Protein AF-A0A7Y2MY97-F1 (afdb_monomer)

Foldseek 3Di:
DVVVVVVVVVVPPPCLVVLVVLLVQLQCLQLVLLVVLLCCLPPNDQDPFLVVLVVVLVVNVVSCVPRNVSSVVSNVVSVVVVCVVCVVVQVPDPLSVVLVVLCVVLVVVLCVQLVVLVVQLVVCSVVRNSVSVNVSSNSNSVSSVVSSVSSVVSVVSVVPDPPVPPPPDDPPPPPDD

Sequence (177 aa):
MDSIRTAQRRRGRGARPVLLLLKFAGLCGLLGGLAALSALGWIGPEPDTLEGWKILRSVVRSVFWPCVFTGVVVTVLAGIALWIRHPRVFLRTRWFRLKAGGLVVALPALHFFARGRVEAWYAAIEAGDLAGAASGWRAVTIAFTVALVTLAVIAAVGRTKPRLGEPLGHRSPRASA

pLDDT: mean 88.35, std 15.19, range [49.03, 98.56]

Solvent-accessible surface area (backbone atoms only — not comparable to full-atom values): 9552 Å² total; per-residue (Å²): 125,68,72,61,60,56,54,57,62,58,68,69,58,64,67,55,64,58,36,50,50,45,23,49,53,12,46,50,29,25,48,50,28,29,46,52,52,22,45,47,54,77,71,42,85,80,63,92,46,72,67,46,48,54,50,50,53,50,52,53,49,64,42,39,49,70,22,29,51,44,8,48,50,40,25,49,52,28,47,49,57,51,39,76,76,39,49,74,68,47,72,71,34,70,67,48,54,53,43,52,52,48,47,66,53,46,51,58,54,46,47,56,56,36,48,56,32,46,51,52,20,51,50,20,53,74,69,64,34,64,68,47,27,53,57,23,46,54,49,34,23,50,36,33,42,53,45,35,53,53,52,49,48,53,54,48,64,63,69,63,67,72,75,86,70,67,67,98,63,78,86,69,77,83,73,85,128

Structure (mmCIF, N/CA/C/O backbone):
data_AF-A0A7Y2MY97-F1
#
_entry.id   AF-A0A7Y2MY97-F1
#
loop_
_atom_site.group_PDB
_atom_site.id
_atom_site.type_symbol
_atom_site.label_atom_id
_atom_site.label_alt_id
_atom_site.label_comp_id
_atom_site.label_asym_id
_atom_site.label_entity_id
_atom_site.label_seq_id
_atom_site.pdbx_PDB_ins_code
_atom_site.Cartn_x
_atom_site.Cartn_y
_atom_site.Cartn_z
_atom_site.occupancy
_atom_site.B_iso_or_equiv
_atom_site.auth_seq_id
_atom_site.auth_comp_id
_atom_site.auth_asym_id
_atom_site.auth_atom_id
_atom_site.pdbx_PDB_model_num
ATOM 1 N N . MET A 1 1 ? -5.441 19.235 48.455 1.00 56.97 1 MET A N 1
ATOM 2 C CA . MET A 1 1 ? -5.998 17.873 48.246 1.00 56.97 1 MET A CA 1
ATOM 3 C C . MET A 1 1 ? -6.501 17.609 46.816 1.00 56.97 1 MET A C 1
ATOM 5 O O . MET A 1 1 ? -6.717 16.448 46.483 1.00 56.97 1 MET A O 1
ATOM 9 N N . ASP A 1 2 ? -6.601 18.607 45.926 1.00 58.44 2 ASP A N 1
ATOM 10 C CA . ASP A 1 2 ? -7.079 18.400 44.542 1.00 58.44 2 ASP A CA 1
ATOM 11 C C . ASP A 1 2 ? -6.050 17.819 43.551 1.00 58.44 2 ASP A C 1
ATOM 13 O O . ASP A 1 2 ? -6.432 17.215 42.545 1.00 58.44 2 ASP A O 1
ATOM 17 N N . SER A 1 3 ? -4.746 17.904 43.840 1.00 57.94 3 SER A N 1
ATOM 18 C CA . SER A 1 3 ? -3.690 17.361 42.965 1.00 57.94 3 SER A CA 1
ATOM 19 C C . SER A 1 3 ? -3.643 15.824 42.930 1.00 57.94 3 SER A C 1
ATOM 21 O O . SER A 1 3 ? -3.236 15.234 41.930 1.00 57.94 3 SER A O 1
ATOM 23 N N . ILE A 1 4 ? -4.123 15.148 43.979 1.00 56.44 4 ILE A N 1
ATOM 24 C CA . ILE A 1 4 ? -4.138 13.677 44.054 1.00 56.44 4 ILE A CA 1
ATOM 25 C C . ILE A 1 4 ? -5.290 13.100 43.208 1.00 56.44 4 ILE A C 1
ATOM 27 O O . ILE A 1 4 ? -5.126 12.088 42.520 1.00 56.44 4 ILE A O 1
ATOM 31 N N . ARG A 1 5 ? -6.440 13.790 43.152 1.00 56.38 5 ARG A N 1
ATOM 32 C CA . ARG A 1 5 ? -7.605 13.362 42.352 1.00 56.38 5 ARG A CA 1
ATOM 33 C C . ARG A 1 5 ? -7.361 13.465 40.842 1.00 56.38 5 ARG A C 1
ATOM 35 O 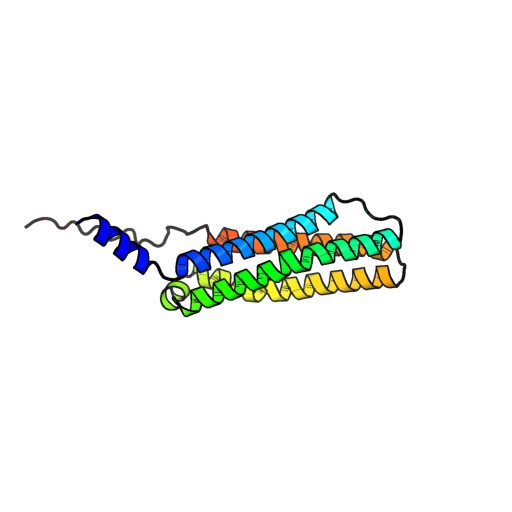O . ARG A 1 5 ? -7.880 12.642 40.081 1.00 56.38 5 ARG A O 1
ATOM 42 N N . THR A 1 6 ? -6.551 14.420 40.382 1.00 57.62 6 THR A N 1
ATOM 43 C CA . THR A 1 6 ? -6.201 14.553 38.955 1.00 57.62 6 THR A CA 1
ATOM 44 C C . THR A 1 6 ? -5.208 13.479 38.492 1.00 57.62 6 THR A C 1
ATOM 46 O O . THR A 1 6 ? -5.357 12.955 37.383 1.00 57.62 6 THR A O 1
ATOM 49 N N . ALA A 1 7 ? -4.262 13.065 39.343 1.00 56.69 7 ALA A N 1
ATOM 50 C CA . ALA A 1 7 ? -3.325 11.976 39.053 1.00 56.69 7 ALA A CA 1
ATOM 51 C C . ALA A 1 7 ? -4.023 10.602 38.963 1.00 56.69 7 ALA A C 1
ATOM 53 O O . ALA A 1 7 ? -3.754 9.818 38.047 1.00 56.69 7 ALA A O 1
ATOM 54 N N . GLN A 1 8 ? -4.998 10.333 39.839 1.00 55.09 8 GLN A N 1
ATOM 55 C CA . GLN A 1 8 ? -5.748 9.070 39.842 1.00 55.09 8 GLN A CA 1
ATOM 56 C C . GLN A 1 8 ? -6.675 8.934 38.616 1.00 55.09 8 GLN A C 1
ATOM 58 O O . GLN A 1 8 ? -6.758 7.862 38.015 1.00 55.09 8 GLN A O 1
ATOM 63 N N . ARG A 1 9 ? -7.277 10.041 38.142 1.00 55.41 9 ARG A N 1
ATOM 64 C CA . ARG A 1 9 ? -8.035 10.075 36.871 1.00 55.41 9 ARG A CA 1
ATOM 65 C C . ARG A 1 9 ? -7.156 9.871 35.627 1.00 55.41 9 ARG A C 1
ATOM 67 O O . ARG A 1 9 ? -7.659 9.407 34.604 1.00 55.41 9 ARG A O 1
ATOM 74 N N . ARG A 1 10 ? -5.851 10.186 35.680 1.00 53.66 10 ARG A N 1
ATOM 75 C CA . ARG A 1 10 ? -4.905 9.919 34.574 1.00 53.66 10 ARG A CA 1
ATOM 76 C C . ARG A 1 10 ? -4.495 8.444 34.491 1.00 53.66 10 ARG A C 1
ATOM 78 O O . ARG A 1 10 ? -4.400 7.924 33.381 1.00 53.66 10 ARG A O 1
ATOM 85 N N . ARG A 1 11 ? -4.342 7.750 35.627 1.00 53.69 11 ARG A N 1
ATOM 86 C CA . ARG A 1 11 ? -3.982 6.314 35.678 1.00 53.69 11 ARG A CA 1
ATOM 87 C C . ARG A 1 11 ? -5.054 5.381 35.091 1.00 53.69 11 ARG A C 1
ATOM 89 O O . ARG A 1 11 ? -4.724 4.298 34.624 1.00 53.69 11 ARG A O 1
ATOM 96 N N . GLY A 1 12 ? -6.313 5.820 35.025 1.00 55.88 12 GLY A N 1
ATOM 97 C CA . GLY A 1 12 ? -7.431 5.042 34.472 1.00 55.88 12 GLY A CA 1
ATOM 98 C C . GLY A 1 12 ? -7.579 5.047 32.942 1.00 55.88 12 GLY A C 1
ATOM 99 O O . GLY A 1 12 ? -8.453 4.357 32.424 1.00 55.88 12 GLY A O 1
ATOM 100 N N . ARG A 1 13 ? -6.765 5.798 32.178 1.00 61.94 13 ARG A N 1
ATOM 101 C CA . ARG A 1 13 ? -6.916 5.844 30.702 1.00 61.94 13 ARG A CA 1
ATOM 102 C C . ARG A 1 13 ? -6.441 4.573 29.976 1.00 61.94 13 ARG A C 1
ATOM 104 O O . ARG A 1 13 ? -6.698 4.443 28.776 1.00 61.94 13 ARG A O 1
ATOM 111 N N . GLY A 1 14 ? -5.807 3.632 30.686 1.00 79.94 14 GLY A N 1
ATOM 112 C CA . GLY A 1 14 ? -5.323 2.351 30.154 1.00 79.94 14 GLY A CA 1
ATOM 113 C C . GLY A 1 14 ? -4.310 2.507 29.009 1.00 79.94 14 GLY A C 1
ATOM 114 O O . GLY A 1 14 ? -3.867 3.610 28.707 1.00 79.94 14 GLY A O 1
ATOM 115 N N . ALA A 1 15 ? -3.963 1.416 28.313 1.00 87.69 15 ALA A N 1
ATOM 116 C CA . ALA A 1 15 ? -3.079 1.496 27.130 1.00 87.69 15 ALA A CA 1
ATOM 117 C C . ALA A 1 15 ? -3.800 1.961 25.845 1.00 87.69 15 ALA A C 1
ATOM 119 O O . ALA A 1 15 ? -3.211 1.996 24.768 1.00 87.69 15 ALA A O 1
ATOM 120 N N . ARG A 1 16 ? -5.085 2.328 25.935 1.00 88.25 16 ARG A N 1
ATOM 121 C CA . ARG A 1 16 ? -5.899 2.784 24.801 1.00 88.25 16 ARG A CA 1
ATOM 122 C C . ARG A 1 16 ? -5.295 3.977 24.035 1.00 88.25 16 ARG A C 1
ATOM 124 O O . ARG A 1 16 ? -5.242 3.875 22.812 1.00 88.25 16 ARG A O 1
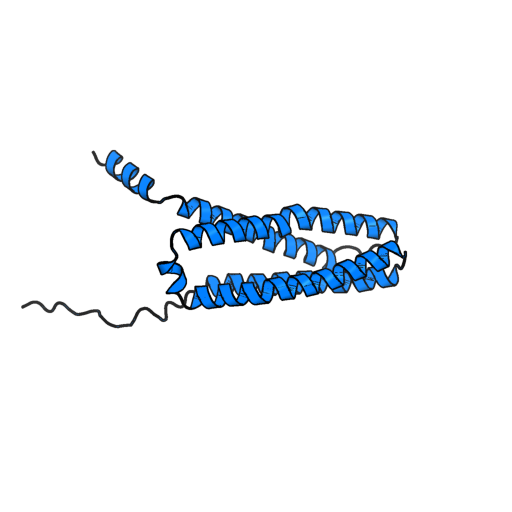ATOM 131 N N . PRO A 1 17 ? -4.849 5.085 24.669 1.00 91.12 17 PRO A N 1
ATOM 132 C CA . PRO A 1 17 ? -4.241 6.202 23.939 1.00 91.12 17 PRO A CA 1
ATOM 133 C C . PRO A 1 17 ? -2.963 5.794 23.198 1.00 91.12 17 PRO A C 1
ATOM 135 O O . PRO A 1 17 ? -2.776 6.212 22.061 1.00 91.12 17 PRO A O 1
ATOM 138 N N . VAL A 1 18 ? -2.138 4.926 23.794 1.00 94.19 18 VAL A N 1
ATOM 139 C CA . VAL A 1 18 ? -0.908 4.415 23.166 1.00 94.19 18 VAL A CA 1
ATOM 140 C C . VAL A 1 18 ? -1.237 3.566 21.938 1.00 94.19 18 VAL A C 1
ATOM 142 O O . VAL A 1 18 ? -0.687 3.795 20.868 1.00 94.19 18 VAL A O 1
ATOM 145 N N . LEU A 1 19 ? -2.194 2.639 22.048 1.00 92.62 19 LEU A N 1
ATOM 146 C CA . LEU A 1 19 ? -2.623 1.807 20.917 1.00 92.62 19 LEU A CA 1
ATOM 147 C C . LEU A 1 19 ? -3.251 2.629 19.784 1.00 92.62 19 LEU A C 1
ATOM 149 O O . LEU A 1 19 ? -3.060 2.314 18.613 1.00 92.62 19 LEU A O 1
ATOM 153 N N . LEU A 1 20 ? -3.995 3.688 20.113 1.00 92.94 20 LEU A N 1
ATOM 154 C CA . LEU A 1 20 ? -4.527 4.606 19.107 1.00 92.94 20 LEU A CA 1
ATOM 155 C C . LEU A 1 20 ? -3.405 5.367 18.400 1.00 92.94 20 LEU A C 1
ATOM 157 O O . LEU A 1 20 ? -3.438 5.457 17.175 1.00 92.94 20 LEU A O 1
ATOM 161 N N . LEU A 1 21 ? -2.418 5.870 19.146 1.00 95.75 21 LEU A N 1
ATOM 162 C CA . LEU A 1 21 ? -1.257 6.549 18.576 1.00 95.75 21 LEU A CA 1
ATOM 163 C C . LEU A 1 21 ? -0.475 5.619 17.643 1.00 95.75 21 LEU A C 1
ATOM 165 O O . LEU A 1 21 ? -0.241 5.988 16.498 1.00 95.75 21 LEU A O 1
ATOM 169 N N . LEU A 1 22 ? -0.162 4.395 18.085 1.00 96.31 22 LEU A N 1
ATOM 170 C CA . LEU A 1 22 ? 0.509 3.385 17.259 1.00 96.31 22 LEU A CA 1
ATOM 171 C C . LEU A 1 22 ? -0.288 3.074 15.993 1.00 96.31 22 LEU A C 1
ATOM 173 O O . LEU A 1 22 ? 0.260 3.079 14.896 1.00 96.31 22 LEU A O 1
ATOM 177 N N . LYS A 1 23 ? -1.604 2.872 16.122 1.00 94.75 23 LYS A N 1
ATOM 178 C CA . LYS A 1 23 ? -2.475 2.628 14.971 1.00 94.75 23 LYS A CA 1
ATOM 179 C C . LYS A 1 23 ? -2.415 3.771 13.956 1.00 94.75 23 LYS A C 1
ATOM 181 O O . LYS A 1 23 ? -2.372 3.497 12.757 1.00 94.75 23 LYS A O 1
ATOM 186 N N . PHE A 1 24 ? -2.448 5.023 14.420 1.00 95.50 24 PHE A N 1
ATOM 187 C CA . PHE A 1 24 ? -2.349 6.196 13.550 1.00 95.50 24 PHE A CA 1
ATOM 188 C C . PHE A 1 24 ? -0.963 6.336 12.928 1.00 95.50 24 PHE A C 1
ATOM 190 O O . PHE A 1 24 ? -0.892 6.600 11.736 1.00 95.50 24 PHE A O 1
ATOM 197 N N . ALA A 1 25 ? 0.110 6.099 13.684 1.00 97.56 25 ALA A N 1
ATOM 198 C CA . ALA A 1 25 ? 1.471 6.106 13.157 1.00 97.56 25 ALA A CA 1
ATOM 199 C C . ALA A 1 25 ? 1.644 5.064 12.039 1.00 97.56 25 ALA A C 1
ATOM 201 O O . ALA A 1 25 ? 2.112 5.405 10.956 1.00 97.56 25 ALA A O 1
ATOM 202 N N . GLY A 1 26 ? 1.168 3.830 12.253 1.00 97.38 26 GLY A N 1
ATOM 203 C CA . GLY A 1 26 ? 1.170 2.789 11.222 1.00 97.38 26 GLY A CA 1
ATOM 204 C C . GLY A 1 26 ? 0.345 3.174 9.990 1.00 97.38 26 GLY A C 1
ATOM 205 O O . GLY A 1 26 ? 0.790 2.977 8.864 1.00 97.38 26 GLY A O 1
ATOM 206 N N . LEU A 1 27 ? -0.814 3.815 10.189 1.00 96.25 27 LEU A N 1
ATOM 207 C CA . LEU A 1 27 ? -1.672 4.253 9.087 1.00 96.25 27 LEU A CA 1
ATOM 208 C C . LEU A 1 27 ? -1.014 5.377 8.277 1.00 96.25 27 LEU A C 1
ATOM 210 O O . LEU A 1 27 ? -1.101 5.369 7.053 1.00 96.25 27 LEU A O 1
ATOM 214 N N . CYS A 1 28 ? -0.348 6.323 8.943 1.00 97.81 28 CYS A N 1
ATOM 215 C CA . CYS A 1 28 ? 0.424 7.372 8.283 1.00 97.81 28 CYS A CA 1
ATOM 216 C C . CYS A 1 28 ? 1.600 6.784 7.495 1.00 97.81 28 CYS A C 1
ATOM 218 O O . CYS A 1 28 ? 1.809 7.191 6.359 1.00 97.81 28 CYS A O 1
ATOM 220 N N . GLY A 1 29 ? 2.323 5.806 8.053 1.00 97.88 29 GLY A N 1
ATOM 221 C CA . GLY A 1 29 ? 3.397 5.102 7.342 1.00 97.88 29 GLY A CA 1
ATOM 222 C C . GLY A 1 29 ? 2.891 4.346 6.111 1.00 97.88 29 GLY A C 1
ATOM 223 O O . GLY A 1 29 ? 3.467 4.468 5.035 1.00 97.88 29 GLY A O 1
ATOM 224 N N . LEU A 1 30 ? 1.761 3.646 6.242 1.00 97.56 30 LEU A N 1
ATOM 225 C CA . LEU A 1 30 ? 1.115 2.919 5.150 1.00 97.56 30 LEU A CA 1
ATOM 226 C C . LEU A 1 30 ? 0.662 3.852 4.020 1.00 97.56 30 LEU A C 1
ATOM 228 O O . LEU A 1 30 ? 1.058 3.671 2.871 1.00 97.56 30 LEU A O 1
ATOM 232 N N . LEU A 1 31 ? -0.163 4.853 4.339 1.00 97.94 31 LEU A N 1
ATOM 233 C CA . LEU A 1 31 ? -0.691 5.778 3.335 1.00 97.94 31 LEU A CA 1
ATOM 234 C C . LEU A 1 31 ? 0.417 6.666 2.759 1.00 97.94 31 LEU A C 1
ATOM 236 O O . LEU A 1 31 ? 0.445 6.884 1.554 1.00 97.94 31 LEU A O 1
ATOM 240 N N . GLY A 1 32 ? 1.350 7.131 3.592 1.00 98.25 32 GLY A N 1
ATOM 241 C CA . GLY A 1 32 ? 2.503 7.916 3.158 1.00 98.25 32 GLY A CA 1
ATOM 242 C C . GLY A 1 32 ? 3.442 7.125 2.248 1.00 98.25 32 GLY A C 1
ATOM 243 O O . GLY A 1 32 ? 3.849 7.637 1.212 1.00 98.25 32 GLY A O 1
ATOM 244 N N . GLY A 1 33 ? 3.723 5.859 2.572 1.00 98.25 33 GLY A N 1
ATOM 245 C CA . GLY A 1 33 ? 4.532 4.974 1.732 1.00 98.25 33 GLY A CA 1
ATOM 246 C C . GLY A 1 33 ? 3.877 4.692 0.379 1.00 98.25 33 GLY A C 1
ATOM 247 O O . GLY A 1 33 ? 4.532 4.800 -0.653 1.00 98.25 33 GLY A O 1
ATOM 248 N N . LEU A 1 34 ? 2.572 4.403 0.358 1.00 98.25 34 LEU A N 1
ATOM 249 C CA . LEU A 1 34 ? 1.829 4.222 -0.895 1.00 98.25 34 LEU A CA 1
ATOM 250 C C . LEU A 1 34 ? 1.755 5.513 -1.720 1.00 98.25 34 LEU A C 1
ATOM 252 O O . LEU A 1 34 ? 1.873 5.456 -2.943 1.00 98.25 34 LEU A O 1
ATOM 256 N N . ALA A 1 35 ? 1.593 6.669 -1.074 1.00 98.50 35 ALA A N 1
ATOM 257 C CA . ALA A 1 35 ? 1.623 7.967 -1.739 1.00 98.50 35 ALA A CA 1
ATOM 258 C C . ALA A 1 35 ? 2.999 8.261 -2.347 1.00 98.50 35 ALA A C 1
ATOM 260 O O . ALA A 1 35 ? 3.062 8.651 -3.508 1.00 98.50 35 ALA A O 1
ATOM 261 N N . ALA A 1 36 ? 4.086 8.004 -1.616 1.00 98.12 36 ALA A N 1
ATOM 262 C CA . ALA A 1 36 ? 5.449 8.166 -2.115 1.00 98.12 36 ALA A CA 1
ATOM 263 C C . ALA A 1 36 ? 5.728 7.259 -3.324 1.00 98.12 36 ALA A C 1
ATOM 265 O O . ALA A 1 36 ? 6.235 7.730 -4.337 1.00 98.12 36 ALA A O 1
ATOM 266 N N . LEU A 1 37 ? 5.339 5.981 -3.255 1.00 97.81 37 LEU A N 1
ATOM 267 C CA . LEU A 1 37 ? 5.491 5.038 -4.369 1.00 97.81 37 LEU A CA 1
ATOM 268 C C . LEU A 1 37 ? 4.641 5.421 -5.587 1.00 97.81 37 LEU A C 1
ATOM 270 O O . LEU A 1 37 ? 5.103 5.307 -6.718 1.00 97.81 37 LEU A O 1
ATOM 274 N N . SER A 1 38 ? 3.417 5.906 -5.367 1.00 97.75 38 SER A N 1
ATOM 275 C CA . SER A 1 38 ? 2.558 6.391 -6.455 1.00 97.75 38 SER A CA 1
ATOM 276 C C . SER A 1 38 ? 3.151 7.647 -7.099 1.00 97.75 38 SER A C 1
ATOM 278 O O . SER A 1 38 ? 3.224 7.736 -8.319 1.00 97.75 38 SER A O 1
ATOM 280 N N . ALA A 1 39 ? 3.623 8.602 -6.293 1.00 98.06 39 ALA A N 1
ATOM 281 C CA . ALA A 1 39 ? 4.249 9.830 -6.778 1.00 98.06 39 ALA A CA 1
ATOM 282 C C . ALA A 1 39 ? 5.533 9.546 -7.569 1.00 98.06 39 ALA A C 1
ATOM 284 O O . ALA A 1 39 ? 5.737 10.141 -8.624 1.00 98.06 39 ALA A O 1
ATOM 285 N N . LEU A 1 40 ? 6.354 8.597 -7.107 1.00 97.00 40 LEU A N 1
ATOM 286 C CA . LEU A 1 40 ? 7.542 8.145 -7.829 1.00 97.00 40 LEU A CA 1
ATOM 287 C C . LEU A 1 40 ? 7.190 7.620 -9.226 1.00 97.00 40 LEU A C 1
ATOM 289 O O . LEU A 1 40 ? 7.928 7.868 -10.169 1.00 97.00 40 LEU A O 1
ATOM 293 N N . GLY A 1 41 ? 6.059 6.930 -9.370 1.00 96.06 41 GLY A N 1
ATOM 294 C CA . GLY A 1 41 ? 5.612 6.408 -10.658 1.00 96.06 41 GLY A CA 1
ATOM 295 C C . GLY A 1 41 ? 4.998 7.441 -11.603 1.00 96.06 41 GLY A C 1
ATOM 296 O O . GLY A 1 41 ? 5.153 7.321 -12.813 1.00 96.06 41 GLY A O 1
ATOM 297 N N . TRP A 1 42 ? 4.308 8.452 -11.069 1.00 97.50 42 TRP A N 1
ATOM 298 C CA . TRP A 1 42 ? 3.643 9.480 -11.882 1.00 97.50 42 TRP A CA 1
ATOM 299 C C . TRP A 1 42 ? 4.532 10.677 -12.230 1.00 97.50 42 TRP A C 1
ATOM 301 O O . TRP A 1 42 ? 4.289 11.333 -13.237 1.00 97.50 42 TRP A O 1
ATOM 311 N N . ILE A 1 43 ? 5.505 10.998 -11.375 1.00 95.88 43 ILE A N 1
ATOM 312 C CA . ILE A 1 43 ? 6.316 12.224 -11.466 1.00 95.88 43 ILE A CA 1
ATOM 313 C C . ILE A 1 43 ? 7.809 11.893 -11.612 1.00 95.88 43 ILE A C 1
ATOM 315 O O . ILE A 1 43 ? 8.585 12.729 -12.070 1.00 95.88 43 ILE A O 1
ATOM 319 N N . GLY A 1 44 ? 8.238 10.692 -11.212 1.00 92.12 44 GLY A N 1
ATOM 320 C CA . GLY A 1 44 ? 9.638 10.291 -11.300 1.00 92.12 44 GLY A CA 1
ATOM 321 C C . GLY A 1 44 ? 10.093 10.052 -12.744 1.00 92.12 44 GLY A C 1
ATOM 322 O O . GLY A 1 44 ? 9.281 9.669 -13.588 1.00 92.12 44 GLY A O 1
ATOM 323 N N . PRO A 1 45 ? 11.390 10.261 -13.035 1.00 92.25 45 PRO A N 1
ATOM 324 C CA . PRO A 1 45 ? 11.942 9.972 -14.350 1.00 92.25 45 PRO A CA 1
ATOM 325 C C . PRO A 1 45 ? 11.862 8.470 -14.648 1.00 92.25 45 PRO A C 1
ATOM 327 O O . PRO A 1 45 ? 12.169 7.637 -13.790 1.00 92.25 45 PRO A O 1
ATOM 330 N N . GLU A 1 46 ? 11.459 8.134 -15.871 1.00 94.50 46 GLU A N 1
ATOM 331 C CA . GLU A 1 46 ? 11.488 6.760 -16.371 1.00 94.50 46 GLU A CA 1
ATOM 332 C C . GLU A 1 46 ? 12.950 6.382 -16.690 1.00 94.50 46 GLU A C 1
ATOM 334 O O . GLU A 1 46 ? 13.628 7.150 -17.370 1.00 94.50 46 GLU A O 1
ATOM 339 N N . PRO A 1 47 ? 13.491 5.267 -16.166 1.00 97.00 47 PRO A N 1
ATOM 340 C CA . PRO A 1 47 ? 14.860 4.869 -16.475 1.00 97.00 47 PRO A CA 1
ATOM 341 C C . PRO A 1 47 ? 15.033 4.403 -17.927 1.00 97.00 47 PRO A C 1
ATOM 343 O O . PRO A 1 47 ? 14.321 3.514 -18.387 1.00 97.00 47 PRO A O 1
ATOM 346 N N . ASP A 1 48 ? 16.073 4.895 -18.598 1.00 97.19 48 ASP A N 1
ATOM 347 C CA . ASP A 1 48 ? 16.398 4.487 -19.977 1.00 97.19 48 ASP A CA 1
ATOM 348 C C . ASP A 1 48 ? 17.356 3.284 -20.045 1.00 97.19 48 ASP A C 1
ATOM 350 O O . ASP A 1 48 ? 17.599 2.717 -21.109 1.00 97.19 48 ASP A O 1
ATOM 354 N N . THR A 1 49 ? 17.929 2.876 -18.907 1.00 98.25 49 THR A N 1
ATOM 355 C CA . THR A 1 49 ? 18.927 1.801 -18.830 1.00 98.25 49 THR A CA 1
ATOM 356 C C . THR A 1 49 ? 18.494 0.694 -17.879 1.00 98.25 49 THR A C 1
ATOM 358 O O . THR A 1 49 ? 17.802 0.921 -16.884 1.00 98.25 49 THR A O 1
ATOM 361 N N . LEU A 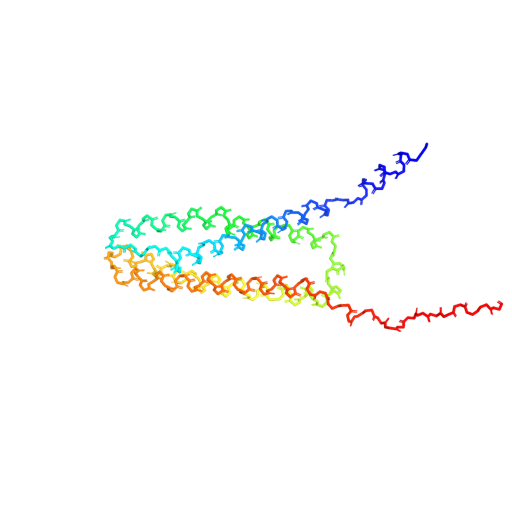1 50 ? 18.964 -0.530 -18.143 1.00 98.06 50 LEU A N 1
ATOM 362 C CA . LEU A 1 50 ? 18.712 -1.686 -17.279 1.00 98.06 50 LEU A CA 1
ATOM 363 C C . LEU A 1 50 ? 19.207 -1.459 -15.841 1.00 98.06 50 LEU A C 1
ATOM 365 O O . LEU A 1 50 ? 18.561 -1.871 -14.877 1.00 98.06 50 LEU A O 1
ATOM 369 N N . GLU A 1 51 ? 20.355 -0.804 -15.684 1.00 98.38 51 GLU A N 1
ATOM 370 C CA . GLU A 1 51 ? 20.886 -0.454 -14.367 1.00 98.38 51 GLU A CA 1
ATOM 371 C C . GLU A 1 51 ? 19.964 0.528 -13.635 1.00 98.38 51 GLU A C 1
ATOM 373 O O . GLU A 1 51 ? 19.633 0.301 -12.469 1.00 98.38 51 GLU A O 1
ATOM 378 N N . GLY A 1 52 ? 19.448 1.543 -14.335 1.00 98.25 52 GLY A N 1
ATOM 379 C CA . GLY A 1 52 ? 18.463 2.473 -13.789 1.00 98.25 52 GLY A CA 1
ATOM 380 C C . GLY A 1 52 ? 17.188 1.771 -13.307 1.00 98.25 52 GLY A C 1
ATOM 381 O O . GLY A 1 52 ? 16.703 2.054 -12.212 1.00 98.25 52 GLY A O 1
ATOM 382 N N . TRP A 1 53 ? 16.694 0.775 -14.048 1.00 98.25 53 TRP A N 1
ATOM 383 C CA . TRP A 1 53 ? 15.558 -0.050 -13.617 1.00 98.25 53 TRP A CA 1
ATOM 384 C C . TRP A 1 53 ? 15.852 -0.880 -12.361 1.00 98.25 53 TRP A C 1
ATOM 386 O O . TRP A 1 53 ? 15.006 -0.981 -11.466 1.00 98.25 53 TRP A O 1
ATOM 396 N N . LYS A 1 54 ? 17.057 -1.450 -12.246 1.00 98.12 54 LYS A N 1
ATOM 397 C CA . LYS A 1 54 ? 17.488 -2.183 -11.042 1.00 98.12 54 LYS A CA 1
ATOM 398 C C . LYS A 1 54 ? 17.595 -1.260 -9.824 1.00 98.12 54 LYS A C 1
ATOM 400 O O . LYS A 1 54 ? 17.194 -1.655 -8.726 1.00 98.12 54 LYS A O 1
ATOM 405 N N . ILE A 1 55 ? 18.076 -0.031 -10.015 1.00 98.19 55 ILE A N 1
ATOM 406 C CA . ILE A 1 55 ? 18.102 1.002 -8.972 1.00 98.19 55 ILE A CA 1
ATOM 407 C C . ILE A 1 55 ? 16.673 1.375 -8.569 1.00 98.19 55 ILE A C 1
ATOM 409 O O . ILE A 1 55 ? 16.352 1.358 -7.384 1.00 98.19 55 ILE A O 1
ATOM 413 N N . LEU A 1 56 ? 15.775 1.621 -9.524 1.00 97.88 56 LEU A N 1
ATOM 414 C CA . LEU A 1 56 ? 14.380 1.937 -9.221 1.00 97.88 56 LEU A CA 1
ATOM 415 C C . LEU A 1 56 ? 13.694 0.810 -8.431 1.00 97.88 56 LEU A C 1
ATOM 417 O O . LEU A 1 56 ? 13.025 1.072 -7.431 1.00 97.88 56 LEU A O 1
ATOM 421 N N . ARG A 1 57 ? 13.919 -0.457 -8.801 1.00 97.50 57 ARG A N 1
ATOM 422 C CA . ARG A 1 57 ? 13.461 -1.627 -8.030 1.00 97.50 57 ARG A CA 1
ATOM 423 C C . ARG A 1 57 ? 13.965 -1.599 -6.585 1.00 97.50 57 ARG A C 1
ATOM 425 O O . ARG A 1 57 ? 13.199 -1.909 -5.667 1.00 97.50 57 ARG A O 1
ATOM 432 N N . SER A 1 58 ? 15.229 -1.240 -6.361 1.00 97.62 58 SER A N 1
ATOM 433 C CA . SER A 1 58 ? 15.795 -1.163 -5.010 1.00 97.62 58 SER A CA 1
ATOM 434 C C . SER A 1 58 ? 15.184 -0.016 -4.194 1.00 97.62 58 SER A C 1
ATOM 436 O O . SER A 1 58 ? 14.857 -0.225 -3.026 1.00 97.62 58 SER A O 1
ATOM 438 N N . VAL A 1 59 ? 14.916 1.136 -4.821 1.00 97.56 59 VAL A N 1
ATOM 439 C CA . VAL A 1 59 ? 14.216 2.284 -4.216 1.00 97.56 59 VAL A CA 1
ATOM 440 C C . VAL A 1 59 ? 12.776 1.928 -3.843 1.00 97.56 59 VAL A C 1
ATOM 442 O O . VAL A 1 59 ? 12.337 2.170 -2.720 1.00 97.56 59 VAL A O 1
ATOM 445 N N . VAL A 1 60 ? 12.033 1.282 -4.744 1.00 97.31 60 VAL A N 1
ATOM 446 C CA . VAL A 1 60 ? 10.668 0.819 -4.450 1.00 97.31 60 VAL A CA 1
ATOM 447 C C . VAL A 1 60 ? 10.677 -0.116 -3.244 1.00 97.31 60 VAL A C 1
ATOM 449 O O . VAL A 1 60 ? 9.868 0.035 -2.329 1.00 97.31 60 VAL A O 1
ATOM 452 N N . ARG A 1 61 ? 11.635 -1.048 -3.189 1.00 97.00 61 ARG A N 1
ATOM 453 C CA . ARG A 1 61 ? 11.795 -1.974 -2.064 1.00 97.00 61 ARG A CA 1
ATOM 454 C C . ARG A 1 61 ? 12.181 -1.255 -0.763 1.00 97.00 61 ARG A C 1
ATOM 456 O O . ARG A 1 61 ? 11.676 -1.643 0.294 1.00 97.00 61 ARG A O 1
ATOM 463 N N . SER A 1 62 ? 13.042 -0.238 -0.826 1.00 97.44 62 SER A N 1
ATOM 464 C CA . SER A 1 62 ? 13.495 0.524 0.343 1.00 97.44 62 SER A CA 1
ATOM 465 C C . SER A 1 62 ? 12.410 1.427 0.925 1.00 97.44 62 SER A C 1
ATOM 467 O O . SER A 1 62 ? 12.443 1.689 2.119 1.00 97.44 62 SER A O 1
ATOM 469 N N . VAL A 1 63 ? 11.410 1.834 0.138 1.00 97.19 63 VAL A N 1
ATOM 470 C CA . VAL A 1 63 ? 10.205 2.516 0.642 1.00 97.19 63 VAL A CA 1
ATOM 471 C C . VAL A 1 63 ? 9.159 1.503 1.117 1.00 97.19 63 VAL A C 1
ATOM 473 O O . VAL A 1 63 ? 8.572 1.654 2.190 1.00 97.19 63 VAL A O 1
ATOM 476 N N . PHE A 1 64 ? 8.927 0.438 0.344 1.00 96.69 64 PHE A N 1
ATOM 477 C CA . PHE A 1 64 ? 7.853 -0.520 0.605 1.00 96.69 64 PHE A CA 1
ATOM 478 C C . PHE A 1 64 ? 7.998 -1.218 1.963 1.00 96.69 64 PHE A C 1
ATOM 480 O O . PHE A 1 64 ? 7.049 -1.239 2.746 1.00 96.69 64 PHE A O 1
ATOM 487 N N . TRP A 1 65 ? 9.171 -1.771 2.277 1.00 96.38 65 TRP A N 1
ATOM 488 C CA . TRP A 1 65 ? 9.362 -2.516 3.527 1.00 96.38 65 TRP A CA 1
ATOM 489 C C . TRP A 1 65 ? 9.190 -1.656 4.792 1.00 96.38 65 TRP A C 1
ATOM 491 O O . TRP A 1 65 ? 8.331 -1.982 5.616 1.00 96.38 65 TRP A O 1
ATOM 501 N N . PRO A 1 66 ? 9.943 -0.559 4.985 1.00 97.25 66 PRO A N 1
ATOM 502 C CA . PRO A 1 66 ? 9.855 0.206 6.223 1.00 97.25 66 PRO A CA 1
ATOM 503 C C . PRO A 1 66 ? 8.570 1.028 6.339 1.00 97.25 66 PRO A C 1
ATOM 505 O O . PRO A 1 66 ? 8.094 1.203 7.456 1.00 97.25 66 PRO A O 1
ATOM 508 N N . CYS A 1 67 ? 7.985 1.518 5.239 1.00 97.31 67 CYS A N 1
ATOM 509 C CA . CYS A 1 67 ? 6.791 2.366 5.309 1.00 97.31 67 CYS A CA 1
ATOM 510 C C . CYS A 1 67 ? 5.499 1.558 5.161 1.00 97.31 67 CYS A C 1
ATOM 512 O O . CYS A 1 67 ? 4.647 1.579 6.050 1.00 97.31 67 CYS A O 1
ATOM 514 N N . VAL A 1 68 ? 5.352 0.826 4.053 1.00 96.38 68 VAL A N 1
ATOM 515 C CA . VAL A 1 68 ? 4.100 0.134 3.714 1.00 96.38 68 VAL A CA 1
ATOM 516 C C . VAL A 1 68 ? 3.931 -1.109 4.580 1.00 96.38 68 VAL A C 1
ATOM 518 O O . VAL A 1 68 ? 2.938 -1.218 5.299 1.00 96.38 68 VAL A O 1
ATOM 521 N N . PHE A 1 69 ? 4.902 -2.025 4.566 1.00 95.75 69 PHE A N 1
ATOM 522 C CA . PHE A 1 69 ? 4.789 -3.293 5.288 1.00 95.75 69 PHE A CA 1
ATOM 523 C C . PHE A 1 69 ? 4.752 -3.087 6.808 1.00 95.75 69 PHE A C 1
ATOM 525 O O . PHE A 1 69 ? 3.808 -3.535 7.463 1.00 95.75 69 PHE A O 1
ATOM 532 N N . THR A 1 70 ? 5.708 -2.343 7.375 1.00 97.00 70 THR A N 1
ATOM 533 C CA . THR A 1 70 ? 5.688 -2.011 8.812 1.00 97.00 70 THR A CA 1
ATOM 534 C C . THR A 1 70 ? 4.427 -1.235 9.190 1.00 97.00 70 THR A C 1
ATOM 536 O O . THR A 1 70 ? 3.833 -1.511 10.232 1.00 97.00 70 THR A O 1
ATOM 539 N N . GLY A 1 71 ? 3.968 -0.311 8.338 1.00 97.06 71 GLY A N 1
ATOM 540 C CA . GLY A 1 71 ? 2.724 0.428 8.547 1.00 97.06 71 GLY A CA 1
ATOM 541 C C . GLY A 1 71 ? 1.511 -0.496 8.685 1.00 97.06 71 GLY A C 1
ATOM 542 O O . GLY A 1 71 ? 0.767 -0.392 9.664 1.00 97.06 71 GLY A O 1
ATOM 543 N N . VAL A 1 72 ? 1.358 -1.461 7.768 1.00 95.38 72 VAL A N 1
ATOM 544 C CA . VAL A 1 72 ? 0.314 -2.499 7.841 1.00 95.38 72 VAL A CA 1
ATOM 545 C C . VAL A 1 72 ? 0.427 -3.291 9.139 1.00 95.38 72 VAL A C 1
ATOM 547 O O . VAL A 1 72 ? -0.559 -3.392 9.869 1.00 95.38 72 VAL A O 1
ATOM 550 N N . VAL A 1 73 ? 1.613 -3.819 9.457 1.00 96.81 73 VAL A N 1
ATOM 551 C CA . VAL A 1 73 ? 1.833 -4.650 10.651 1.00 96.81 73 VAL A CA 1
ATOM 552 C C . VAL A 1 73 ? 1.454 -3.884 11.919 1.00 96.81 73 VAL A C 1
ATOM 554 O O . VAL A 1 73 ? 0.647 -4.364 12.715 1.00 96.81 73 VAL A O 1
ATOM 557 N N . VAL A 1 74 ? 1.958 -2.660 12.084 1.00 97.19 74 VAL A N 1
ATOM 558 C CA . VAL A 1 74 ? 1.672 -1.820 13.255 1.00 97.19 74 VAL A CA 1
ATOM 559 C C . VAL A 1 74 ? 0.178 -1.502 13.354 1.00 97.19 74 VAL A C 1
ATOM 561 O O . VAL A 1 74 ? -0.414 -1.644 14.428 1.00 97.19 74 VAL A O 1
ATOM 564 N N . THR A 1 75 ? -0.470 -1.112 12.252 1.00 95.25 75 THR A N 1
ATOM 565 C CA . THR A 1 75 ? -1.907 -0.800 12.241 1.00 95.25 75 THR A CA 1
ATOM 566 C C . THR A 1 75 ? -2.770 -2.020 12.557 1.00 95.25 75 THR A C 1
ATOM 568 O O . THR A 1 75 ? -3.747 -1.887 13.303 1.00 95.25 75 THR A O 1
ATOM 571 N N . VAL A 1 76 ? -2.424 -3.196 12.028 1.00 94.44 76 VAL A N 1
ATOM 572 C CA . VAL A 1 76 ? -3.149 -4.451 12.263 1.00 94.44 76 VAL A CA 1
ATOM 573 C C . VAL A 1 76 ? -2.985 -4.899 13.711 1.00 94.44 76 VAL A C 1
ATOM 575 O O . VAL A 1 76 ? -3.992 -5.092 14.389 1.00 94.44 76 VAL A O 1
ATOM 578 N N . LEU A 1 77 ? -1.755 -4.976 14.228 1.00 96.44 77 LEU A N 1
ATOM 579 C CA . LEU A 1 77 ? -1.494 -5.395 15.610 1.00 96.44 77 LEU A CA 1
ATOM 580 C C . LEU A 1 77 ? -2.156 -4.454 16.623 1.00 96.44 77 LEU A C 1
ATOM 582 O O . LEU A 1 77 ? -2.850 -4.908 17.535 1.00 96.44 77 LEU A O 1
ATOM 586 N N . ALA A 1 78 ? -2.030 -3.136 16.434 1.00 95.25 78 ALA A N 1
ATOM 587 C CA . ALA A 1 78 ? -2.700 -2.161 17.290 1.00 95.25 78 ALA A CA 1
ATOM 588 C C . ALA A 1 78 ? -4.233 -2.249 17.173 1.00 95.25 78 ALA A C 1
ATOM 590 O O . ALA A 1 78 ? -4.950 -2.099 18.166 1.00 95.25 78 ALA A O 1
ATOM 591 N N . GLY A 1 79 ? -4.753 -2.516 15.971 1.00 92.88 79 GLY A N 1
ATOM 592 C CA . GLY A 1 79 ? -6.175 -2.735 15.716 1.00 92.88 79 GLY A CA 1
ATOM 593 C C . GLY A 1 79 ? -6.729 -3.967 16.433 1.00 92.88 79 GLY A C 1
ATOM 594 O O . GLY A 1 79 ? -7.760 -3.861 17.100 1.00 92.88 79 GLY A O 1
ATOM 595 N N . ILE A 1 80 ? -6.027 -5.099 16.352 1.00 94.31 80 ILE A N 1
ATOM 596 C CA . ILE A 1 80 ? -6.368 -6.350 17.041 1.00 94.31 80 ILE A CA 1
ATOM 597 C C . ILE A 1 80 ? -6.315 -6.144 18.558 1.00 94.31 80 ILE A C 1
ATOM 599 O O . ILE A 1 80 ? -7.275 -6.466 19.255 1.00 94.31 80 ILE A O 1
ATOM 603 N N . ALA A 1 81 ? -5.254 -5.520 19.078 1.00 95.06 81 ALA A N 1
ATOM 604 C CA . ALA A 1 81 ? -5.128 -5.230 20.506 1.00 95.06 81 ALA A CA 1
ATOM 605 C C . ALA A 1 81 ? -6.268 -4.331 21.026 1.00 95.06 81 ALA A C 1
ATOM 607 O O . ALA A 1 81 ? -6.790 -4.552 22.122 1.00 95.06 81 ALA A O 1
ATOM 608 N N . LEU A 1 82 ? -6.693 -3.333 20.240 1.00 92.06 82 LEU A N 1
ATOM 609 C CA . LEU A 1 82 ? -7.862 -2.508 20.561 1.00 92.06 82 LEU A CA 1
ATOM 610 C C . LEU A 1 82 ? -9.157 -3.324 20.544 1.00 92.06 82 LEU A C 1
ATOM 612 O O . LEU A 1 82 ? -9.972 -3.156 21.454 1.00 92.06 82 LEU A O 1
ATOM 616 N N . TRP A 1 83 ? -9.344 -4.194 19.545 1.00 91.75 83 TRP A N 1
ATOM 617 C CA . TRP A 1 83 ? -10.511 -5.073 19.458 1.00 91.75 83 TRP A CA 1
ATOM 618 C C . TRP A 1 83 ? -10.610 -5.947 20.702 1.00 91.75 83 TRP A C 1
ATOM 620 O O . TRP A 1 83 ? -11.632 -5.890 21.384 1.00 91.75 83 TRP A O 1
ATOM 630 N N . ILE A 1 84 ? -9.560 -6.709 21.025 1.00 94.25 84 ILE A N 1
ATOM 631 C CA . ILE A 1 84 ? -9.543 -7.670 22.141 1.00 94.25 84 ILE A CA 1
ATOM 632 C C . ILE A 1 84 ? -9.915 -6.989 23.464 1.00 94.25 84 ILE A C 1
ATOM 634 O O . ILE A 1 84 ? -10.649 -7.554 24.270 1.00 94.25 84 ILE A O 1
ATOM 638 N N . ARG A 1 85 ? -9.474 -5.743 23.677 1.00 91.81 85 ARG A N 1
ATOM 639 C CA . ARG A 1 85 ? -9.771 -4.988 24.906 1.00 91.81 85 ARG A CA 1
ATOM 640 C C . ARG A 1 85 ? -11.185 -4.414 24.970 1.00 91.81 85 ARG A C 1
ATOM 642 O O . ARG A 1 85 ? -11.688 -4.169 26.064 1.00 91.81 85 ARG A O 1
ATOM 649 N N . HIS A 1 86 ? -11.827 -4.162 23.831 1.00 89.75 86 HIS A N 1
ATOM 650 C CA . HIS A 1 86 ? -13.140 -3.508 23.777 1.00 89.75 86 HIS A CA 1
ATOM 651 C C . HIS A 1 86 ? -14.110 -4.147 22.760 1.00 89.75 86 HIS A C 1
ATOM 653 O O . HIS A 1 86 ? -14.759 -3.421 21.998 1.00 89.75 86 HIS A O 1
ATOM 659 N N . PRO A 1 87 ? -14.291 -5.482 22.751 1.00 90.06 87 PRO A N 1
ATOM 660 C CA . PRO A 1 87 ? -14.985 -6.180 21.666 1.00 90.06 87 PRO A CA 1
ATOM 661 C C . PRO A 1 87 ? -16.449 -5.744 21.547 1.00 90.06 87 PRO A C 1
ATOM 663 O O . PRO A 1 87 ? -16.941 -5.473 20.453 1.00 90.06 87 PRO A O 1
ATOM 666 N N . ARG A 1 88 ? -17.135 -5.572 22.687 1.00 89.38 88 ARG A N 1
ATOM 667 C CA . ARG A 1 88 ? -18.547 -5.155 22.737 1.00 89.38 88 ARG A CA 1
ATOM 668 C C . ARG A 1 88 ? -18.781 -3.775 22.118 1.00 89.38 88 ARG A C 1
ATOM 670 O O . ARG A 1 88 ? -19.805 -3.564 21.476 1.00 89.38 88 ARG A O 1
ATOM 677 N N . VAL A 1 89 ? -17.846 -2.838 22.300 1.00 86.25 89 VAL A N 1
ATOM 678 C CA . VAL A 1 89 ? -17.967 -1.473 21.761 1.00 86.25 89 VAL A CA 1
ATOM 679 C C . VAL A 1 89 ? -17.826 -1.494 20.242 1.00 86.25 89 VAL A C 1
ATOM 681 O O . VAL A 1 89 ? -18.621 -0.871 19.543 1.00 86.25 89 VAL A O 1
ATOM 684 N N . PHE A 1 90 ? -16.851 -2.242 19.725 1.00 85.56 90 PHE A N 1
ATOM 685 C CA . PHE A 1 90 ? -16.611 -2.332 18.288 1.00 85.56 90 PHE A CA 1
ATOM 686 C C . PHE A 1 90 ? -17.743 -3.061 17.554 1.00 85.56 90 PHE A C 1
ATOM 688 O O . PHE A 1 90 ? -18.277 -2.520 16.584 1.00 85.56 90 PHE A O 1
ATOM 695 N N . LEU A 1 91 ? -18.188 -4.217 18.058 1.00 87.44 91 LEU A N 1
ATOM 696 C CA . LEU A 1 91 ? -19.225 -5.033 17.411 1.00 87.44 91 LEU A CA 1
ATOM 697 C C . LEU A 1 91 ? -20.594 -4.339 17.317 1.00 87.44 91 LEU A C 1
ATOM 699 O O . LEU A 1 91 ? -21.327 -4.560 16.354 1.00 87.44 91 LEU A O 1
ATOM 703 N N . ARG A 1 92 ? -20.931 -3.460 18.271 1.00 85.88 92 ARG A N 1
ATOM 704 C CA . ARG A 1 92 ? -22.191 -2.693 18.249 1.00 85.88 92 ARG A CA 1
ATOM 705 C C . ARG A 1 92 ? -22.236 -1.641 17.140 1.00 85.88 92 ARG A C 1
ATOM 707 O O . ARG A 1 92 ? -23.314 -1.249 16.704 1.00 85.88 92 ARG A O 1
ATOM 714 N N . THR A 1 93 ? -21.086 -1.179 16.653 1.00 84.38 93 THR A N 1
ATOM 715 C CA . THR A 1 93 ? -21.046 -0.107 15.651 1.00 84.38 93 THR A CA 1
ATOM 716 C C . THR A 1 93 ? -21.115 -0.666 14.227 1.00 84.38 93 THR A C 1
ATOM 718 O O . THR A 1 93 ? -20.189 -1.324 13.755 1.00 84.38 93 THR A O 1
ATOM 721 N N . ARG A 1 94 ? -22.201 -0.365 13.491 1.00 84.81 94 ARG A N 1
ATOM 722 C CA . ARG A 1 94 ? -22.364 -0.757 12.070 1.00 84.81 94 ARG A CA 1
ATOM 723 C C . ARG A 1 94 ? -21.156 -0.344 11.216 1.00 84.81 94 ARG A C 1
ATOM 725 O O . ARG A 1 94 ? -20.682 -1.133 10.409 1.00 84.81 94 ARG A O 1
ATOM 732 N N . TRP A 1 95 ? -20.596 0.834 11.481 1.00 83.88 95 TRP A N 1
ATOM 733 C CA . TRP A 1 95 ? -19.412 1.368 10.800 1.00 83.88 95 TRP A CA 1
ATOM 734 C C . TRP A 1 95 ? -18.135 0.569 11.025 1.00 83.88 95 TRP A C 1
ATOM 736 O O . TRP A 1 95 ? -17.301 0.495 10.128 1.00 83.88 95 TRP A O 1
ATOM 746 N N . PHE A 1 96 ? -17.955 -0.029 12.203 1.00 86.31 96 PHE A N 1
ATOM 747 C CA . PHE A 1 96 ? -16.810 -0.903 12.423 1.00 86.31 96 PHE A CA 1
ATOM 748 C C . PHE A 1 96 ? -16.921 -2.166 11.571 1.00 86.31 96 PHE A C 1
ATOM 750 O O . PHE A 1 96 ? -15.950 -2.525 10.914 1.00 86.31 96 PHE A O 1
ATOM 757 N N . ARG A 1 97 ? -18.112 -2.778 11.516 1.00 89.25 97 ARG A N 1
ATOM 758 C CA . ARG A 1 97 ? -18.370 -3.963 10.682 1.00 89.25 97 ARG A CA 1
ATOM 759 C C . ARG A 1 97 ? -18.137 -3.680 9.199 1.00 89.25 97 ARG A C 1
ATOM 761 O O . ARG A 1 97 ? -17.453 -4.461 8.551 1.00 89.25 97 ARG A O 1
ATOM 768 N N . LEU A 1 98 ? -18.618 -2.540 8.694 1.00 88.94 98 LEU A N 1
ATOM 769 C CA . LEU A 1 98 ? -18.387 -2.123 7.305 1.00 88.94 98 LEU A CA 1
ATOM 770 C C . LEU A 1 98 ? -16.894 -1.968 6.986 1.00 88.94 98 LEU A C 1
ATOM 772 O O . LEU A 1 98 ? -16.433 -2.478 5.974 1.00 88.94 98 LEU A O 1
ATOM 776 N N . LYS A 1 99 ? -16.115 -1.329 7.866 1.00 88.06 99 LYS A N 1
ATOM 777 C CA . LYS A 1 99 ? -14.659 -1.212 7.671 1.00 88.06 99 LYS A CA 1
ATOM 778 C C . LYS A 1 99 ? -13.945 -2.544 7.743 1.00 88.06 99 LYS A C 1
ATOM 780 O O . LYS A 1 99 ? -13.050 -2.783 6.949 1.00 88.06 99 LYS A O 1
ATOM 785 N N . ALA A 1 100 ? -14.276 -3.355 8.745 1.00 89.81 100 ALA A N 1
ATOM 786 C CA . ALA A 1 100 ? -13.627 -4.636 8.955 1.00 89.81 100 ALA A CA 1
ATOM 787 C C . ALA A 1 100 ? -13.890 -5.545 7.751 1.00 89.81 100 ALA A C 1
ATOM 789 O O . ALA A 1 100 ? -12.941 -6.065 7.184 1.00 89.81 100 ALA A O 1
ATOM 790 N N . GLY A 1 101 ? -15.146 -5.632 7.298 1.00 92.69 101 GLY A N 1
ATOM 791 C CA . GLY A 1 101 ? -15.504 -6.345 6.072 1.00 92.69 101 GLY A CA 1
ATOM 792 C C . GLY A 1 101 ? -14.794 -5.777 4.843 1.00 92.69 101 GLY A C 1
ATOM 793 O O . GLY A 1 101 ? -14.174 -6.527 4.098 1.00 92.69 101 GLY A O 1
ATOM 794 N N . GLY A 1 102 ? -14.791 -4.449 4.682 1.00 92.06 102 GLY A N 1
ATOM 795 C CA . GLY A 1 102 ? -14.078 -3.778 3.595 1.00 92.06 102 GLY A CA 1
ATOM 796 C C . GLY A 1 102 ? -12.580 -4.087 3.579 1.00 92.06 102 GLY A C 1
ATOM 797 O O . GLY A 1 102 ? -12.046 -4.394 2.526 1.00 92.06 102 GLY A O 1
ATOM 798 N N . LEU A 1 103 ? -11.904 -4.078 4.732 1.00 92.12 103 LEU A N 1
ATOM 799 C CA . LEU A 1 103 ? -10.483 -4.429 4.837 1.00 92.12 103 LEU A CA 1
ATOM 800 C C . LEU A 1 103 ? -10.227 -5.914 4.569 1.00 92.12 103 LEU A C 1
ATOM 802 O O . LEU A 1 103 ? -9.261 -6.237 3.888 1.00 92.12 103 LEU A O 1
ATOM 806 N N . VAL A 1 104 ? -11.083 -6.804 5.078 1.00 94.19 104 VAL A N 1
ATOM 807 C CA . VAL A 1 104 ? -10.962 -8.255 4.865 1.00 94.19 104 VAL A CA 1
ATOM 808 C C . VAL A 1 104 ? -11.071 -8.610 3.382 1.00 94.19 104 VAL A C 1
ATOM 810 O O . VAL A 1 104 ? -10.372 -9.509 2.936 1.00 94.19 104 VAL A O 1
ATOM 813 N N . VAL A 1 105 ? -11.893 -7.891 2.613 1.00 95.69 105 VAL A N 1
ATOM 814 C CA . VAL A 1 105 ? -12.022 -8.098 1.161 1.00 95.69 105 VAL A CA 1
ATOM 815 C C . VAL A 1 105 ? -10.946 -7.337 0.381 1.00 95.69 105 VAL A C 1
ATOM 817 O O . VAL A 1 105 ? -10.298 -7.902 -0.498 1.00 95.69 105 VAL A O 1
ATOM 820 N N . ALA A 1 106 ? -10.729 -6.059 0.700 1.00 94.50 106 ALA A N 1
ATOM 821 C CA . ALA A 1 106 ? -9.832 -5.200 -0.064 1.00 94.50 106 ALA A CA 1
ATOM 822 C C . ALA A 1 106 ? -8.361 -5.594 0.098 1.00 94.50 106 ALA A C 1
ATOM 824 O O . ALA A 1 106 ? -7.629 -5.543 -0.882 1.00 94.50 106 ALA A O 1
ATOM 825 N N . LEU A 1 107 ? -7.904 -5.995 1.292 1.00 92.94 107 LEU A N 1
ATOM 826 C CA . LEU A 1 107 ? -6.483 -6.292 1.504 1.00 92.94 107 LEU A CA 1
ATOM 827 C C . LEU A 1 107 ? -5.996 -7.486 0.666 1.00 92.94 107 LEU A C 1
ATOM 829 O O . LEU A 1 107 ? -4.995 -7.311 -0.027 1.00 92.94 107 LEU A O 1
ATOM 833 N N . PRO A 1 108 ? -6.670 -8.654 0.646 1.00 95.81 108 PRO A N 1
ATOM 834 C CA . PRO A 1 108 ? -6.273 -9.751 -0.233 1.00 95.81 108 PRO A CA 1
ATOM 835 C C . PRO A 1 108 ? -6.370 -9.370 -1.710 1.00 95.81 108 PRO A C 1
ATOM 837 O O . PRO A 1 108 ? -5.426 -9.611 -2.456 1.00 95.81 108 PRO A O 1
ATOM 840 N N . ALA A 1 109 ? -7.467 -8.725 -2.127 1.00 96.75 109 ALA A N 1
ATOM 841 C CA . ALA A 1 109 ? -7.661 -8.324 -3.519 1.00 96.75 109 ALA A CA 1
ATOM 842 C C . ALA A 1 109 ? -6.547 -7.381 -4.002 1.00 96.75 109 ALA A C 1
ATOM 844 O O . ALA A 1 109 ? -5.928 -7.626 -5.035 1.00 96.75 109 ALA A O 1
ATOM 845 N N . LEU A 1 110 ? -6.236 -6.344 -3.217 1.00 95.81 110 LEU A N 1
ATOM 846 C CA . LEU A 1 110 ? -5.148 -5.410 -3.503 1.00 95.81 110 LEU A CA 1
ATOM 847 C C . LEU A 1 110 ? -3.781 -6.095 -3.451 1.00 95.81 110 LEU A C 1
ATOM 849 O O . LEU A 1 110 ? -2.933 -5.792 -4.284 1.00 95.81 110 LEU A O 1
ATOM 853 N N . HIS A 1 111 ? -3.562 -7.016 -2.507 1.00 95.56 111 HIS A N 1
ATOM 854 C CA . HIS A 1 111 ? -2.307 -7.756 -2.405 1.00 95.56 111 HIS A CA 1
ATOM 855 C C . HIS A 1 111 ? -2.054 -8.596 -3.657 1.00 95.56 111 HIS A C 1
ATOM 857 O O . HIS A 1 111 ? -1.004 -8.443 -4.271 1.00 95.56 111 HIS A O 1
ATOM 863 N N . PHE A 1 112 ? -3.008 -9.438 -4.065 1.00 97.69 112 PHE A N 1
ATOM 864 C CA . PHE A 1 112 ? -2.857 -10.270 -5.260 1.00 97.69 112 PHE A CA 1
ATOM 865 C C . PHE A 1 112 ? -2.739 -9.428 -6.531 1.00 97.69 112 PHE A C 1
ATOM 867 O O . PHE A 1 112 ? -1.876 -9.699 -7.364 1.00 97.69 112 PHE A O 1
ATOM 874 N N . PHE A 1 113 ? -3.544 -8.367 -6.649 1.00 97.62 113 PHE A N 1
ATOM 875 C CA . PHE A 1 113 ? -3.469 -7.444 -7.776 1.00 97.62 113 PHE A CA 1
ATOM 876 C C . PHE A 1 113 ? -2.092 -6.778 -7.881 1.00 97.62 113 PHE A C 1
ATOM 878 O O . PHE A 1 113 ? -1.458 -6.852 -8.931 1.00 97.62 113 PHE A O 1
ATOM 885 N N . ALA A 1 114 ? -1.598 -6.170 -6.798 1.00 96.25 114 ALA A N 1
ATOM 886 C CA . ALA A 1 114 ? -0.302 -5.497 -6.792 1.00 96.25 114 ALA A CA 1
ATOM 887 C C . ALA A 1 114 ? 0.856 -6.484 -6.976 1.00 96.25 114 ALA A C 1
ATOM 889 O O . ALA A 1 114 ? 1.769 -6.214 -7.753 1.00 96.25 114 ALA A O 1
ATOM 890 N N . ARG A 1 115 ? 0.799 -7.644 -6.312 1.00 97.19 115 ARG A N 1
ATOM 891 C CA . ARG A 1 115 ? 1.819 -8.691 -6.411 1.00 97.19 115 ARG A CA 1
ATOM 892 C C . ARG A 1 115 ? 2.008 -9.152 -7.852 1.00 97.19 115 ARG A C 1
ATOM 894 O O . ARG A 1 115 ? 3.139 -9.142 -8.320 1.00 97.19 115 ARG A O 1
ATOM 901 N N . GLY A 1 116 ? 0.924 -9.456 -8.569 1.00 97.81 116 GLY A N 1
ATOM 902 C CA . GLY A 1 116 ? 1.016 -9.883 -9.968 1.00 97.81 116 GLY A CA 1
ATOM 903 C C . GLY A 1 116 ? 1.660 -8.830 -10.879 1.00 97.81 116 GLY A C 1
ATOM 904 O O . GLY A 1 116 ? 2.449 -9.172 -11.756 1.00 97.81 116 GLY A O 1
ATOM 905 N N . ARG A 1 117 ? 1.392 -7.534 -10.651 1.00 98.31 117 ARG A N 1
ATOM 906 C CA . ARG A 1 117 ? 2.035 -6.450 -11.420 1.00 98.31 117 ARG A CA 1
ATOM 907 C C . ARG A 1 117 ? 3.514 -6.289 -11.079 1.00 98.31 117 ARG A C 1
ATOM 909 O O . ARG A 1 117 ? 4.318 -6.097 -11.984 1.00 98.31 117 ARG A O 1
ATOM 916 N N . VAL A 1 118 ? 3.870 -6.386 -9.799 1.00 98.00 118 VAL A N 1
ATOM 917 C CA . VAL A 1 118 ? 5.265 -6.286 -9.343 1.00 98.00 118 VAL A CA 1
ATOM 918 C C . VAL A 1 118 ? 6.094 -7.471 -9.835 1.00 98.00 118 VAL A C 1
ATOM 920 O O . VAL A 1 118 ? 7.215 -7.266 -10.286 1.00 98.00 118 VAL A O 1
ATOM 923 N N . GLU A 1 119 ? 5.556 -8.691 -9.792 1.00 98.25 119 GLU A N 1
ATOM 924 C CA . GLU A 1 119 ? 6.237 -9.889 -10.299 1.00 98.25 119 GLU A CA 1
ATOM 925 C C . GLU A 1 119 ? 6.478 -9.796 -11.812 1.00 98.25 119 GLU A C 1
ATOM 927 O O . GLU A 1 119 ? 7.603 -10.016 -12.256 1.00 98.25 119 GLU A O 1
ATOM 932 N N . ALA A 1 120 ? 5.475 -9.378 -12.593 1.00 98.38 120 ALA A N 1
ATOM 933 C CA . ALA A 1 120 ? 5.637 -9.156 -14.031 1.00 98.38 120 ALA A CA 1
ATOM 934 C C . ALA A 1 120 ? 6.680 -8.066 -14.341 1.00 98.38 120 ALA A C 1
ATOM 936 O O . ALA A 1 120 ? 7.511 -8.231 -15.231 1.00 98.38 120 ALA A O 1
ATOM 937 N N . TRP A 1 121 ? 6.676 -6.970 -13.576 1.00 98.50 121 TRP A N 1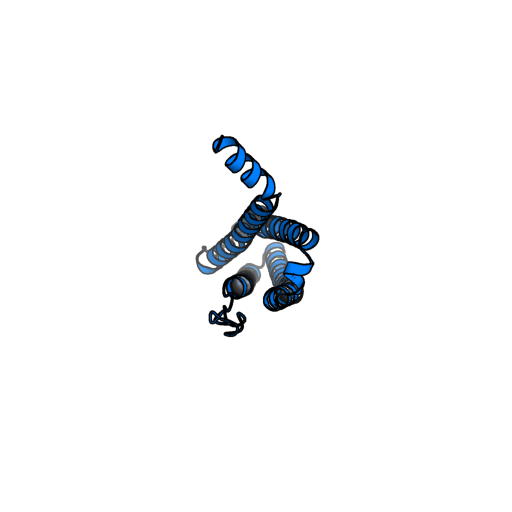
ATOM 938 C CA . TRP A 1 121 ? 7.669 -5.904 -13.712 1.00 98.50 121 TRP A CA 1
ATOM 939 C C . TRP A 1 121 ? 9.087 -6.390 -13.385 1.00 98.50 121 TRP A C 1
ATOM 941 O O . TRP A 1 121 ? 10.024 -6.102 -14.126 1.00 98.50 121 TRP A O 1
ATOM 951 N N . TYR A 1 122 ? 9.258 -7.173 -12.317 1.00 98.25 122 TYR A N 1
ATOM 952 C CA . TYR A 1 122 ? 10.554 -7.764 -11.974 1.00 98.25 122 TYR A CA 1
ATOM 953 C C . TYR A 1 122 ? 11.050 -8.729 -13.046 1.00 98.25 122 TYR A C 1
ATOM 955 O O . TYR A 1 122 ? 12.226 -8.662 -13.394 1.00 98.25 122 TYR A O 1
ATOM 963 N N . ALA A 1 123 ? 10.166 -9.561 -13.598 1.00 98.44 123 ALA A N 1
ATOM 964 C CA . ALA A 1 123 ? 10.512 -10.482 -14.673 1.00 98.44 123 ALA A CA 1
ATOM 965 C C . ALA A 1 123 ? 11.006 -9.740 -15.927 1.00 98.44 123 ALA A C 1
ATOM 967 O O . ALA A 1 123 ? 12.016 -10.133 -16.503 1.00 98.44 123 ALA A O 1
ATOM 968 N N . ALA A 1 124 ? 10.362 -8.630 -16.308 1.00 98.50 124 ALA A N 1
ATOM 969 C CA . ALA A 1 124 ? 10.807 -7.812 -17.439 1.00 98.50 124 ALA A CA 1
ATOM 970 C C . ALA A 1 124 ? 12.201 -7.199 -17.206 1.00 98.50 124 ALA A C 1
ATOM 972 O O . ALA A 1 124 ? 13.061 -7.259 -18.084 1.00 98.50 124 ALA A O 1
ATOM 973 N N . ILE A 1 125 ? 12.464 -6.683 -15.997 1.00 98.31 125 ILE A N 1
ATOM 974 C CA . ILE A 1 125 ? 13.796 -6.180 -15.619 1.00 98.31 125 ILE A CA 1
ATOM 975 C C . ILE A 1 125 ? 14.836 -7.305 -15.680 1.00 98.31 125 ILE A C 1
ATOM 977 O O . ILE A 1 125 ? 15.936 -7.103 -16.186 1.00 98.31 125 ILE A O 1
ATOM 981 N N . GLU A 1 126 ? 14.518 -8.487 -15.156 1.00 98.00 126 GLU A N 1
ATOM 982 C CA . GLU A 1 126 ? 15.437 -9.631 -15.141 1.00 98.00 126 GLU A CA 1
ATOM 983 C C . GLU A 1 126 ? 15.729 -10.161 -16.552 1.00 98.00 126 GLU A C 1
ATOM 985 O O . GLU A 1 126 ? 16.862 -10.555 -16.823 1.00 98.00 126 GLU A O 1
ATOM 990 N N . ALA A 1 127 ? 14.759 -10.078 -17.465 1.00 98.19 127 ALA A N 1
ATOM 991 C CA . ALA A 1 127 ? 14.923 -10.409 -18.879 1.00 98.19 127 ALA A CA 1
ATOM 992 C C . ALA A 1 127 ? 15.683 -9.340 -19.690 1.00 98.19 127 ALA A C 1
ATOM 994 O O . ALA A 1 127 ? 16.016 -9.581 -20.848 1.00 98.19 127 ALA A O 1
ATOM 995 N N . GLY A 1 128 ? 15.951 -8.161 -19.118 1.00 97.94 128 GLY A N 1
ATOM 996 C CA . GLY A 1 128 ? 16.535 -7.035 -19.852 1.00 97.94 128 GLY A CA 1
ATOM 997 C C . GLY A 1 128 ? 15.570 -6.362 -20.837 1.00 97.94 128 GLY A C 1
ATOM 998 O O . GLY A 1 128 ? 16.009 -5.584 -21.681 1.00 97.94 128 GLY A O 1
ATOM 999 N N . ASP A 1 129 ? 14.267 -6.634 -20.731 1.00 98.31 129 ASP A N 1
ATOM 1000 C CA . ASP A 1 129 ? 13.228 -6.045 -21.575 1.00 98.31 129 ASP A CA 1
ATOM 1001 C C . ASP A 1 129 ? 12.845 -4.651 -21.054 1.00 98.31 129 ASP A C 1
ATOM 1003 O O . ASP A 1 129 ? 12.029 -4.501 -20.141 1.00 98.31 129 ASP A O 1
ATOM 1007 N N . LEU A 1 130 ? 13.449 -3.611 -21.638 1.00 98.06 130 LEU A N 1
ATOM 1008 C CA . LEU A 1 130 ? 13.216 -2.218 -21.241 1.00 98.06 130 LEU A CA 1
ATOM 1009 C C . LEU A 1 130 ? 11.775 -1.761 -21.516 1.00 98.06 130 LEU A C 1
ATOM 1011 O O . LEU A 1 130 ? 11.194 -1.041 -20.705 1.00 98.06 130 LEU A O 1
ATOM 1015 N N . ALA A 1 131 ? 11.166 -2.211 -22.617 1.00 97.88 131 ALA A N 1
ATOM 1016 C CA . ALA A 1 131 ? 9.785 -1.865 -22.957 1.00 97.88 131 ALA A CA 1
ATOM 1017 C C . ALA A 1 131 ? 8.786 -2.558 -22.009 1.00 97.88 131 ALA A C 1
ATOM 1019 O O . ALA A 1 131 ? 7.807 -1.955 -21.546 1.00 97.88 131 ALA A O 1
ATOM 1020 N N . GLY A 1 132 ? 9.060 -3.814 -21.657 1.00 98.25 132 GLY A N 1
ATOM 1021 C CA . GLY A 1 132 ? 8.340 -4.540 -20.616 1.00 98.25 132 GLY A CA 1
ATOM 1022 C C . GLY A 1 132 ? 8.500 -3.894 -19.239 1.00 98.25 132 GLY A C 1
ATOM 1023 O O . GLY A 1 132 ? 7.519 -3.754 -18.509 1.00 98.25 132 GLY A O 1
ATOM 1024 N N . ALA A 1 133 ? 9.701 -3.425 -18.891 1.00 98.31 133 ALA A N 1
ATOM 1025 C CA . ALA A 1 133 ? 9.959 -2.739 -17.627 1.00 98.31 133 ALA A CA 1
ATOM 1026 C C . ALA A 1 133 ? 9.181 -1.415 -17.527 1.00 98.31 133 ALA A C 1
ATOM 1028 O O . ALA A 1 133 ? 8.523 -1.170 -16.515 1.00 98.31 133 ALA A O 1
ATOM 1029 N N . ALA A 1 134 ? 9.171 -0.619 -18.598 1.00 97.94 134 ALA A N 1
ATOM 1030 C CA . ALA A 1 134 ? 8.397 0.615 -18.721 1.00 97.94 134 AL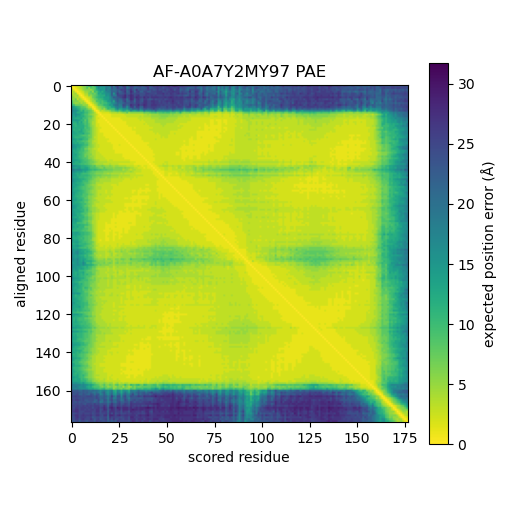A A CA 1
ATOM 1031 C C . ALA A 1 134 ? 6.889 0.394 -18.532 1.00 97.94 134 ALA A C 1
ATOM 1033 O O . ALA A 1 134 ? 6.235 1.013 -17.685 1.00 97.94 134 ALA A O 1
ATOM 1034 N N . SER A 1 135 ? 6.317 -0.532 -19.304 1.00 97.88 135 SER A N 1
ATOM 1035 C CA . SER A 1 135 ? 4.884 -0.833 -19.231 1.00 97.88 135 SER A CA 1
ATOM 1036 C C . SER A 1 135 ? 4.496 -1.474 -17.890 1.00 97.88 135 SER A C 1
ATOM 1038 O O . SER A 1 135 ? 3.479 -1.105 -17.290 1.00 97.88 135 SER A O 1
ATOM 1040 N N . GLY A 1 136 ? 5.343 -2.363 -17.362 1.00 98.12 136 GLY A N 1
ATOM 1041 C CA . GLY A 1 136 ? 5.209 -2.961 -16.037 1.00 98.12 136 GLY A CA 1
ATOM 1042 C C . GLY A 1 136 ? 5.232 -1.917 -14.924 1.00 98.12 136 GLY A C 1
ATOM 1043 O O . GLY A 1 136 ? 4.394 -1.965 -14.022 1.00 98.12 136 GLY A O 1
ATOM 1044 N N . TRP A 1 137 ? 6.109 -0.916 -15.019 1.00 98.19 137 TRP A N 1
ATOM 1045 C CA . TRP A 1 137 ? 6.198 0.165 -14.042 1.00 98.19 137 TRP A CA 1
ATOM 1046 C C . TRP A 1 137 ? 4.926 1.011 -13.980 1.00 98.19 137 TRP A C 1
ATOM 1048 O O . TRP A 1 137 ? 4.427 1.304 -12.890 1.00 98.19 137 TRP A O 1
ATOM 1058 N N . ARG A 1 138 ? 4.316 1.326 -15.129 1.00 97.94 138 ARG A N 1
ATOM 1059 C CA . ARG A 1 138 ? 3.012 2.014 -15.170 1.00 97.94 138 ARG A CA 1
ATOM 1060 C C . ARG A 1 138 ? 1.922 1.179 -14.497 1.00 97.94 138 ARG A C 1
ATOM 1062 O O . ARG A 1 138 ? 1.139 1.702 -13.705 1.00 97.94 138 ARG A O 1
ATOM 1069 N N . ALA A 1 139 ? 1.900 -0.132 -14.741 1.00 98.06 139 ALA A N 1
ATOM 1070 C CA . ALA A 1 139 ? 0.940 -1.034 -14.104 1.00 98.06 139 ALA A CA 1
ATOM 1071 C C . ALA A 1 139 ? 1.141 -1.141 -12.578 1.00 98.06 139 ALA A C 1
ATOM 1073 O O . ALA A 1 139 ? 0.162 -1.139 -11.828 1.00 98.06 139 ALA A O 1
ATOM 1074 N N . VAL A 1 140 ? 2.391 -1.193 -12.110 1.00 98.12 140 VAL A N 1
ATOM 1075 C CA . VAL A 1 140 ? 2.748 -1.146 -10.681 1.00 98.12 140 VAL A CA 1
ATOM 1076 C C . VAL A 1 140 ? 2.310 0.180 -10.050 1.00 98.12 140 VAL A C 1
ATOM 1078 O O . VAL A 1 140 ? 1.691 0.185 -8.986 1.00 98.12 140 VAL A O 1
ATOM 1081 N N . THR A 1 141 ? 2.540 1.299 -10.735 1.00 98.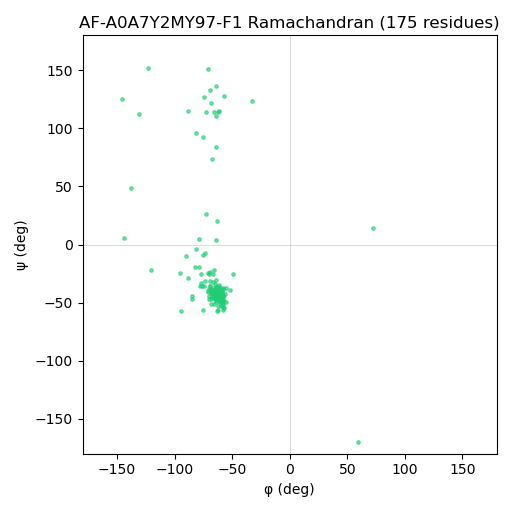19 141 THR A N 1
ATOM 1082 C CA . THR A 1 141 ? 2.128 2.642 -10.298 1.00 98.19 141 THR A CA 1
ATOM 1083 C C . THR A 1 141 ? 0.612 2.752 -10.133 1.00 98.19 141 THR A C 1
ATOM 1085 O O . THR A 1 141 ? 0.121 3.246 -9.111 1.00 98.19 141 THR A O 1
ATOM 1088 N N . ILE A 1 142 ? -0.154 2.229 -11.097 1.00 98.44 142 ILE A N 1
ATOM 1089 C CA . ILE A 1 142 ? -1.617 2.136 -11.005 1.00 98.44 142 ILE A CA 1
ATOM 1090 C C . ILE A 1 142 ? -2.015 1.282 -9.799 1.00 98.44 142 ILE A C 1
ATOM 1092 O O . ILE A 1 142 ? -2.896 1.682 -9.039 1.00 98.44 142 ILE A O 1
ATOM 1096 N N . ALA A 1 143 ? -1.351 0.146 -9.568 1.00 98.12 143 ALA A N 1
ATOM 1097 C CA . ALA A 1 143 ? -1.647 -0.709 -8.424 1.00 98.12 143 ALA A CA 1
ATOM 1098 C C . ALA A 1 143 ? -1.429 -0.001 -7.077 1.00 98.12 143 ALA A C 1
ATOM 1100 O O . ALA A 1 143 ? -2.303 -0.070 -6.208 1.00 98.12 143 ALA A O 1
ATOM 1101 N N . PHE A 1 144 ? -0.328 0.739 -6.913 1.00 98.06 144 PHE A N 1
ATOM 1102 C CA . PHE A 1 144 ? -0.100 1.548 -5.712 1.00 98.06 144 PHE A CA 1
ATOM 1103 C C . PHE A 1 144 ? -1.132 2.666 -5.554 1.00 98.06 144 PHE A C 1
ATOM 1105 O O . PHE A 1 144 ? -1.645 2.863 -4.451 1.00 98.06 144 PHE A O 1
ATOM 1112 N N . THR A 1 145 ? -1.506 3.331 -6.649 1.00 98.56 145 THR A N 1
ATOM 1113 C CA . THR A 1 145 ? -2.507 4.408 -6.639 1.00 98.56 145 THR A CA 1
ATOM 1114 C C . THR A 1 145 ? -3.887 3.877 -6.241 1.00 98.56 145 THR A C 1
ATOM 1116 O O . THR A 1 145 ? -4.550 4.438 -5.368 1.00 98.56 145 THR A O 1
ATOM 1119 N N . VAL A 1 146 ? -4.311 2.750 -6.819 1.00 98.44 146 VAL A N 1
ATOM 1120 C CA . VAL A 1 146 ? -5.580 2.086 -6.484 1.00 98.44 146 VAL A CA 1
ATOM 1121 C C . VAL A 1 146 ? -5.587 1.644 -5.021 1.00 98.44 146 VAL A C 1
ATOM 1123 O O . VAL A 1 146 ? -6.578 1.869 -4.320 1.00 98.44 146 VAL A O 1
ATOM 1126 N N . ALA A 1 147 ? -4.487 1.068 -4.527 1.00 98.00 147 ALA A N 1
ATOM 1127 C CA . ALA A 1 147 ? -4.360 0.691 -3.122 1.00 98.00 147 ALA A CA 1
ATOM 1128 C C . ALA A 1 147 ? -4.448 1.911 -2.192 1.00 98.00 147 ALA A C 1
ATOM 1130 O O . ALA A 1 147 ? -5.195 1.878 -1.211 1.00 98.00 147 ALA A O 1
ATOM 1131 N N . LEU A 1 148 ? -3.749 3.002 -2.520 1.00 98.31 148 LEU A N 1
ATOM 1132 C CA . LEU A 1 148 ? -3.783 4.258 -1.773 1.00 98.31 148 LEU A CA 1
ATOM 1133 C C . LEU A 1 148 ? -5.206 4.809 -1.672 1.00 98.31 148 LEU A C 1
ATOM 1135 O O . LEU A 1 148 ? -5.689 5.049 -0.566 1.00 98.31 148 LEU A O 1
ATOM 1139 N N . VAL A 1 149 ? -5.883 4.981 -2.811 1.00 98.31 149 VAL A N 1
ATOM 1140 C CA . VAL A 1 149 ? -7.241 5.540 -2.869 1.00 98.31 149 VAL A CA 1
ATOM 1141 C C . VAL A 1 149 ? -8.217 4.647 -2.108 1.00 98.31 149 VAL A C 1
ATOM 1143 O O . VAL A 1 149 ? -8.973 5.138 -1.270 1.00 98.31 149 VAL A O 1
ATOM 1146 N N . THR A 1 150 ? -8.160 3.331 -2.320 1.00 97.19 150 THR A N 1
ATOM 1147 C CA . THR A 1 150 ? -9.043 2.371 -1.642 1.00 97.19 150 THR A CA 1
ATOM 1148 C C . THR A 1 150 ? -8.877 2.439 -0.123 1.00 97.19 150 THR A C 1
ATOM 1150 O O . THR A 1 150 ? -9.858 2.559 0.615 1.00 97.19 150 THR A O 1
ATOM 1153 N N . LEU A 1 151 ? -7.635 2.414 0.371 1.00 96.06 151 LEU A N 1
ATOM 1154 C CA . LEU A 1 151 ? -7.358 2.472 1.807 1.00 96.06 151 LEU A CA 1
ATOM 1155 C C . LEU A 1 151 ? -7.686 3.845 2.407 1.00 96.06 151 LEU A C 1
ATOM 1157 O O . LEU A 1 151 ? -8.200 3.908 3.528 1.00 96.06 151 LEU A O 1
ATOM 1161 N N . ALA A 1 152 ? -7.455 4.933 1.670 1.00 96.12 152 ALA A N 1
ATOM 1162 C CA . ALA A 1 152 ? -7.840 6.280 2.078 1.00 96.12 152 ALA A CA 1
ATOM 1163 C C . ALA A 1 152 ? -9.364 6.411 2.213 1.00 96.12 152 ALA A C 1
ATOM 1165 O O . ALA A 1 152 ? -9.842 6.923 3.226 1.00 96.12 152 ALA A O 1
ATOM 1166 N N . VAL A 1 153 ? -10.134 5.874 1.260 1.00 94.81 153 VAL A N 1
ATOM 1167 C CA . VAL A 1 153 ? -11.603 5.837 1.321 1.00 94.81 153 VAL A CA 1
ATOM 1168 C C . VAL A 1 153 ? -12.073 5.027 2.529 1.00 94.81 153 VAL A C 1
ATOM 1170 O O . VAL A 1 153 ? -12.864 5.532 3.326 1.00 94.81 153 VAL A O 1
ATOM 1173 N N . ILE A 1 154 ? -11.546 3.816 2.749 1.00 92.69 154 ILE A N 1
ATOM 1174 C CA . ILE A 1 154 ? -11.895 2.990 3.921 1.00 92.69 154 ILE A CA 1
ATOM 1175 C C . ILE A 1 154 ? -11.577 3.725 5.237 1.00 92.69 154 ILE A C 1
ATOM 1177 O O . ILE A 1 154 ? -12.363 3.684 6.195 1.00 92.69 154 ILE A O 1
ATOM 1181 N N . ALA A 1 155 ? -10.443 4.429 5.301 1.00 91.38 155 ALA A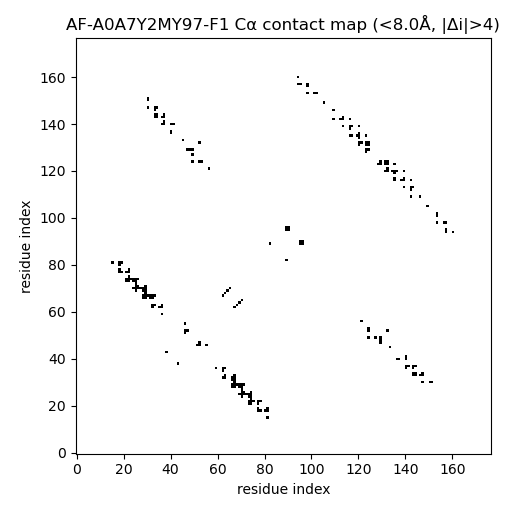 N 1
ATOM 1182 C CA . ALA A 1 155 ? -10.069 5.238 6.456 1.00 91.38 155 ALA A CA 1
ATOM 1183 C C . ALA A 1 155 ? -11.017 6.439 6.659 1.00 91.38 155 ALA A C 1
ATOM 1185 O O . ALA A 1 155 ? -11.436 6.699 7.795 1.00 91.38 155 ALA A O 1
ATOM 1186 N N . ALA A 1 156 ? -11.397 7.131 5.579 1.00 90.50 156 ALA A N 1
ATOM 1187 C CA . ALA A 1 156 ? -12.251 8.321 5.576 1.00 90.50 156 ALA A CA 1
ATOM 1188 C C . ALA A 1 156 ? -13.709 8.016 5.941 1.00 90.50 156 ALA A C 1
ATOM 1190 O O . ALA A 1 156 ? -14.240 8.641 6.865 1.00 90.50 156 ALA A O 1
ATOM 1191 N N . VAL A 1 157 ? -14.297 6.968 5.341 1.00 86.25 157 VAL A N 1
ATOM 1192 C CA . VAL A 1 157 ? -15.597 6.369 5.726 1.00 86.25 157 VAL A CA 1
ATOM 1193 C C . VAL A 1 157 ? -15.644 6.101 7.229 1.00 86.25 157 VAL A C 1
ATOM 1195 O O . VAL A 1 157 ? -16.686 6.072 7.884 1.00 86.25 157 VAL A O 1
ATOM 1198 N N . GLY A 1 158 ? -14.469 5.920 7.819 1.00 74.00 158 GLY A N 1
ATOM 1199 C CA . GLY A 1 158 ? -14.331 5.723 9.225 1.00 74.00 158 GLY A CA 1
ATOM 1200 C C . GLY A 1 158 ? -14.322 6.891 10.165 1.00 74.00 158 GLY A C 1
ATOM 1201 O O . GLY A 1 158 ? -14.535 6.656 11.362 1.00 74.00 158 GLY A O 1
ATOM 1202 N N . ARG A 1 159 ? -14.057 8.081 9.652 1.00 79.31 159 ARG A N 1
ATOM 1203 C CA . ARG A 1 159 ? -14.113 9.325 10.408 1.00 79.31 159 ARG A CA 1
ATOM 1204 C C . ARG A 1 159 ? -15.443 10.029 10.239 1.00 79.31 159 ARG A C 1
ATOM 1206 O O . ARG A 1 159 ? -15.851 10.723 11.167 1.00 79.31 159 ARG A O 1
ATOM 1213 N N . THR A 1 160 ? -16.147 9.779 9.138 1.00 78.69 160 THR A N 1
ATOM 1214 C CA . THR A 1 160 ? -17.549 10.151 8.969 1.00 78.69 160 THR A CA 1
ATOM 1215 C C . THR A 1 160 ? -18.404 9.309 9.919 1.00 78.69 160 THR A C 1
ATOM 1217 O O . THR A 1 160 ? -19.068 8.360 9.520 1.00 78.69 160 THR A O 1
ATOM 1220 N N . LYS A 1 161 ? -18.354 9.605 11.225 1.00 59.06 161 LYS A N 1
ATOM 1221 C CA . LYS A 1 161 ? -19.406 9.204 12.159 1.00 59.06 161 LYS A CA 1
ATOM 1222 C C . LYS A 1 161 ? -20.672 9.898 11.667 1.00 59.06 161 LYS A C 1
ATOM 1224 O O . LYS A 1 161 ? -20.735 11.123 11.777 1.00 59.06 161 LYS A O 1
ATOM 1229 N N . PRO A 1 162 ? -21.706 9.186 11.214 1.00 54.81 162 PRO A N 1
ATOM 1230 C CA . PRO A 1 162 ? -23.002 9.808 11.230 1.00 54.81 162 PRO A CA 1
ATOM 1231 C C . PRO A 1 162 ? -23.380 9.949 12.698 1.00 54.81 162 PRO A C 1
ATOM 1233 O O . PRO A 1 162 ? -23.475 8.965 13.431 1.00 54.81 162 PRO A O 1
ATOM 1236 N N . ARG A 1 163 ? -23.637 11.183 13.121 1.00 56.31 163 ARG A N 1
ATOM 1237 C CA . ARG A 1 163 ? -24.447 11.454 14.314 1.00 56.31 163 ARG A CA 1
ATOM 1238 C C . ARG A 1 163 ? -25.905 10.969 14.138 1.00 56.31 163 ARG A C 1
ATOM 1240 O O . ARG A 1 163 ? -26.706 11.132 15.042 1.00 56.31 163 ARG A O 1
ATOM 1247 N N . LEU A 1 164 ? -26.237 10.314 13.016 1.00 49.06 164 LEU A N 1
ATOM 1248 C CA . LEU A 1 164 ? -27.567 9.847 12.590 1.00 49.06 164 LEU A CA 1
ATOM 1249 C C . LEU A 1 164 ? -28.107 8.633 13.377 1.00 49.06 164 LEU A C 1
ATOM 1251 O O . LEU A 1 164 ? -28.867 7.835 12.842 1.00 49.06 164 LEU A O 1
ATOM 1255 N N . GLY A 1 165 ? -27.667 8.445 14.618 1.00 49.03 165 GLY A N 1
ATOM 1256 C CA . GLY A 1 165 ? -28.119 7.356 15.481 1.00 49.03 165 GLY A CA 1
ATOM 1257 C C . GLY A 1 165 ? -28.225 7.735 16.952 1.00 49.03 165 GLY A C 1
ATOM 1258 O O . GLY A 1 165 ? -28.502 6.852 17.757 1.00 49.03 165 GLY A O 1
ATOM 1259 N N . GLU A 1 166 ? -28.019 9.006 17.324 1.00 53.53 166 GLU A N 1
ATOM 1260 C CA . GLU A 1 166 ? -28.710 9.492 18.518 1.00 53.53 166 GLU A CA 1
ATOM 1261 C C . GLU A 1 166 ? -30.197 9.484 18.159 1.00 53.53 166 GLU A C 1
ATOM 1263 O O . GLU A 1 166 ? -30.589 10.210 17.240 1.00 53.53 166 GLU A O 1
ATOM 1268 N N . PRO A 1 167 ? -31.033 8.640 18.790 1.00 51.28 167 PRO A N 1
ATOM 1269 C CA . PRO A 1 167 ? -32.459 8.844 18.666 1.00 51.28 167 PRO A CA 1
ATOM 1270 C C . PRO A 1 167 ? -32.737 10.267 19.156 1.00 51.28 167 PRO A C 1
ATOM 1272 O O . PRO A 1 167 ? -32.351 10.641 20.263 1.00 51.28 167 PRO A O 1
ATOM 1275 N N . LEU A 1 168 ? -33.427 11.061 18.342 1.00 54.09 168 LEU A N 1
ATOM 1276 C CA . LEU A 1 168 ? -33.990 12.364 18.715 1.00 54.09 168 LEU A CA 1
ATOM 1277 C C . LEU A 1 168 ? -35.066 12.257 19.831 1.00 54.09 168 LEU A C 1
ATOM 1279 O O . LEU A 1 168 ? -35.866 13.165 20.011 1.00 54.09 168 LEU A O 1
ATOM 1283 N N . GLY A 1 169 ? -35.093 11.172 20.608 1.00 53.75 169 GLY A N 1
ATOM 128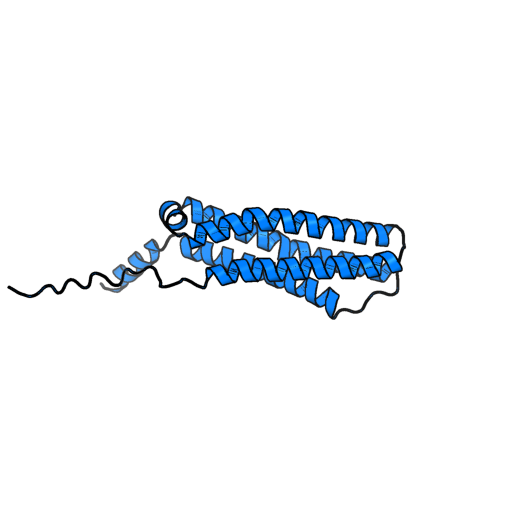4 C CA . GLY A 1 169 ? -35.922 10.973 21.795 1.00 53.75 169 GLY A CA 1
ATOM 1285 C C . GLY A 1 169 ? -35.123 10.128 22.790 1.00 53.75 169 GLY A C 1
ATOM 1286 O O . GLY A 1 169 ? -34.584 9.094 22.423 1.00 53.75 169 GLY A O 1
ATOM 1287 N N . HIS A 1 170 ? -34.899 10.517 24.039 1.00 55.47 170 HIS A N 1
ATOM 1288 C CA . HIS A 1 170 ? -35.751 11.282 24.931 1.00 55.47 170 HIS A CA 1
ATOM 1289 C C . HIS A 1 170 ? -34.993 12.441 25.594 1.00 55.47 170 HIS A C 1
ATOM 1291 O O . HIS A 1 170 ? -34.212 12.235 26.523 1.00 55.47 170 HIS A O 1
ATOM 1297 N N . ARG A 1 171 ? -35.339 13.684 25.244 1.00 52.94 171 ARG A N 1
ATOM 1298 C CA . ARG A 1 171 ? -35.565 14.666 26.309 1.00 52.94 171 ARG A CA 1
ATOM 1299 C C . ARG A 1 171 ? -36.914 14.295 26.904 1.00 52.94 171 ARG A C 1
ATOM 1301 O O . ARG A 1 171 ? -37.937 14.693 26.366 1.00 52.94 171 ARG A O 1
ATOM 1308 N N . SER A 1 172 ? -36.923 13.469 27.945 1.00 57.03 172 SER A N 1
ATOM 1309 C CA . SER A 1 172 ? -38.081 13.467 28.830 1.00 57.03 172 SER A CA 1
ATOM 1310 C C . SER A 1 172 ? -37.970 14.771 29.621 1.00 57.03 172 SER A C 1
ATOM 1312 O O . SER A 1 172 ? -36.972 14.938 30.333 1.00 57.03 172 SER A O 1
ATOM 1314 N N . PRO A 1 173 ? -38.890 15.738 29.468 1.00 58.69 173 PRO A N 1
ATOM 1315 C CA . PRO A 1 173 ? -38.994 16.787 30.456 1.00 58.69 173 PRO A CA 1
ATOM 1316 C C . PRO A 1 173 ? -39.385 16.067 31.744 1.00 58.69 173 PRO A C 1
ATOM 1318 O O . PRO A 1 173 ? -40.474 15.507 31.841 1.00 58.69 173 PRO A O 1
ATOM 1321 N N . ARG A 1 174 ? -38.501 16.064 32.745 1.00 60.25 174 ARG A N 1
ATOM 1322 C CA . ARG A 1 174 ? -38.980 16.005 34.124 1.00 60.25 174 ARG A CA 1
ATOM 1323 C C . ARG A 1 174 ? -39.765 17.295 34.334 1.00 60.25 174 ARG A C 1
ATOM 1325 O O . ARG A 1 174 ? -39.204 18.302 34.752 1.00 60.25 174 ARG A O 1
ATOM 1332 N N . ALA A 1 175 ? -41.030 17.267 33.927 1.00 58.59 175 ALA A N 1
ATOM 1333 C CA . ALA A 1 175 ? -42.032 18.168 34.436 1.00 58.59 175 ALA 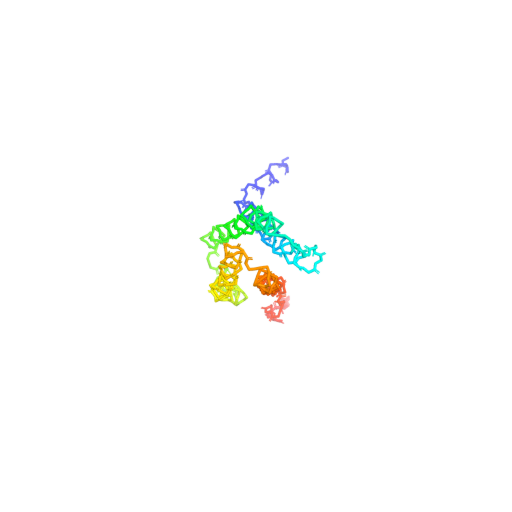A CA 1
ATOM 1334 C C . ALA A 1 175 ? -42.160 17.828 35.921 1.00 58.59 175 ALA A C 1
ATOM 1336 O O . ALA A 1 175 ? -42.537 16.724 36.304 1.00 58.59 175 ALA A O 1
ATOM 1337 N N . SER A 1 176 ? -41.686 18.771 36.715 1.00 68.00 176 SER A N 1
ATOM 1338 C CA . SER A 1 176 ? -42.056 19.017 38.096 1.00 68.00 176 SER A CA 1
ATOM 1339 C C . SER A 1 176 ? -43.523 18.683 38.387 1.00 68.00 176 SER A C 1
ATOM 1341 O O . SER A 1 176 ? -44.413 19.272 37.771 1.00 68.00 176 SER A O 1
ATOM 1343 N N . ALA A 1 177 ? -43.731 17.804 39.364 1.00 58.47 177 ALA A N 1
ATOM 1344 C CA . ALA A 1 177 ? -44.844 17.826 40.305 1.00 58.47 177 ALA A CA 1
ATOM 1345 C C . ALA A 1 177 ? -44.305 17.332 41.653 1.00 58.47 177 ALA A C 1
ATOM 1347 O O . ALA A 1 177 ? -43.573 16.313 41.638 1.00 58.47 177 ALA A O 1
#

Radius of gyration: 22.96 Å; Cα contacts (8 Å, |Δi|>4): 133; chains: 1; bounding box: 66×30×71 Å

Mean predicted aligned error: 7.17 Å

Secondary structure (DSSP, 8-state):
-HHHHHHHHHHTTTTHHHHHHHHHHHHHHHHHHHHHHHHHHHHSPPPSSHHHHHHHHHHHHHHIIIIIIHHHHHHHHHHHHHHHHSHHHHHH-HHHHHHHHHHHHHHHHHHHHHHHHHHHHHHHHHTT-HHHHHHHHHHHHHHHHHHHHHHHHHHHHTT----TTS-S---------

Nearest PDB structures (foldseek):
  6egc-assembly1_A  TM=6.013E-01  e=4.587E+00  synthetic construct
  7xge-assembly3_E  TM=3.847E-01  e=3.250E+00  synthetic construct
  6r1j-assembly1_D-2  TM=3.778E-01  e=2.669E+00  Aeromonas hydrophila J-1
  7jh6-assembly4_D  TM=3.733E-01  e=5.317E+00  synthetic construct